Protein AF-A0A2N6P3D8-F1 (afdb_monomer)

Radius of gyration: 27.91 Å; Cα contacts (8 Å, |Δi|>4): 463; chains: 1; bounding box: 59×23×107 Å

InterPro domains:
  IPR059115 Rib domain [PF08428] (17-63)
  IPR059115 Rib domain [PF08428] (65-133)
  IPR059115 Rib domain [PF08428] (135-203)

pLDDT: mean 92.83, std 7.41, range [56.22, 98.31]

Organism: NCBI:txid1458253

Structure (mmCIF, N/CA/C/O backbone):
data_AF-A0A2N6P3D8-F1
#
_entry.id   AF-A0A2N6P3D8-F1
#
loop_
_atom_site.group_PDB
_atom_site.id
_atom_site.type_symbol
_atom_site.label_atom_id
_atom_site.label_alt_id
_atom_site.label_comp_id
_atom_site.label_asym_id
_atom_site.label_entity_id
_atom_site.label_seq_id
_atom_site.pdbx_PDB_ins_code
_atom_site.Cartn_x
_atom_site.Cartn_y
_atom_site.Cartn_z
_atom_site.occupancy
_atom_site.B_iso_or_equiv
_atom_site.auth_seq_id
_atom_site.auth_comp_id
_atom_site.auth_asym_id
_atom_site.auth_atom_id
_atom_site.pdbx_PDB_model_num
ATOM 1 N N . PRO A 1 1 ? -7.836 2.667 11.136 1.00 92.25 1 PRO A N 1
ATOM 2 C CA . PRO A 1 1 ? -7.697 2.605 9.660 1.00 92.25 1 PRO A CA 1
ATOM 3 C C . PRO A 1 1 ? -9.044 2.280 9.024 1.00 92.25 1 PRO A C 1
ATOM 5 O O . PRO A 1 1 ? -9.875 1.675 9.699 1.00 92.25 1 PRO A O 1
ATOM 8 N N . VAL A 1 2 ? -9.255 2.702 7.774 1.00 94.75 2 VAL A N 1
ATOM 9 C CA . VAL A 1 2 ? -10.420 2.282 6.986 1.00 94.75 2 VAL A CA 1
ATOM 10 C C . VAL A 1 2 ? -10.484 0.761 6.940 1.00 94.75 2 VAL A C 1
ATOM 12 O O . VAL A 1 2 ? -9.461 0.085 6.823 1.00 94.75 2 VAL A O 1
ATOM 15 N N . THR A 1 3 ? -11.684 0.222 7.096 1.00 93.81 3 THR A N 1
ATOM 16 C CA . THR A 1 3 ? -11.907 -1.220 7.106 1.00 93.81 3 THR A CA 1
ATOM 17 C C . THR A 1 3 ? -13.317 -1.537 6.638 1.00 93.81 3 THR A C 1
ATOM 19 O O . THR A 1 3 ? -14.260 -0.797 6.913 1.00 93.81 3 THR A O 1
ATOM 22 N N . SER A 1 4 ? -13.452 -2.656 5.935 1.00 90.50 4 SER A N 1
ATOM 23 C CA . SER A 1 4 ? -14.738 -3.266 5.592 1.00 90.50 4 SER A CA 1
ATOM 24 C C . SER A 1 4 ? -15.244 -4.213 6.683 1.00 90.50 4 SER A C 1
ATOM 26 O O . SER A 1 4 ? -16.363 -4.711 6.590 1.00 90.50 4 SER A O 1
ATOM 28 N N . THR A 1 5 ? -14.443 -4.472 7.722 1.00 93.75 5 THR A N 1
ATOM 29 C CA . THR A 1 5 ? -14.848 -5.315 8.848 1.00 93.75 5 THR A CA 1
ATOM 30 C C . THR A 1 5 ? -15.802 -4.533 9.753 1.00 93.75 5 THR A C 1
ATOM 32 O O . THR A 1 5 ? -15.381 -3.542 10.357 1.00 93.75 5 THR A O 1
ATOM 35 N N . PRO A 1 6 ? -17.073 -4.951 9.887 1.00 89.00 6 PRO A N 1
ATOM 36 C CA . PRO A 1 6 ? -18.016 -4.256 10.748 1.00 89.00 6 PRO A CA 1
ATOM 37 C C . PRO A 1 6 ? -17.658 -4.450 12.227 1.00 89.00 6 PRO A C 1
ATOM 39 O O . PRO A 1 6 ? -17.249 -5.536 12.655 1.00 89.00 6 PRO A O 1
ATOM 42 N N . LEU A 1 7 ? -17.859 -3.393 13.014 1.00 92.50 7 LEU A N 1
ATOM 43 C CA . LEU A 1 7 ? -17.803 -3.445 14.472 1.00 92.50 7 LEU A CA 1
ATOM 44 C C . LEU A 1 7 ? -19.211 -3.573 15.053 1.00 92.50 7 LEU A C 1
ATOM 46 O O . LEU A 1 7 ? -20.178 -3.013 14.541 1.00 92.50 7 LEU A O 1
ATOM 50 N N . THR A 1 8 ? -19.310 -4.332 16.134 1.00 92.50 8 THR A N 1
ATOM 51 C CA . THR A 1 8 ? -20.543 -4.579 16.885 1.00 92.50 8 THR A CA 1
ATOM 52 C C . THR A 1 8 ? -20.661 -3.609 18.063 1.00 92.50 8 THR A C 1
ATOM 54 O O . THR A 1 8 ? -19.642 -3.075 18.503 1.00 92.50 8 THR A O 1
ATOM 57 N N . PRO A 1 9 ? -21.866 -3.410 18.636 1.00 92.25 9 PRO A N 1
ATOM 58 C CA . PRO A 1 9 ? -22.039 -2.641 19.870 1.00 92.25 9 PRO A CA 1
ATOM 59 C C . PRO A 1 9 ? -21.038 -3.001 20.973 1.00 92.25 9 PRO A C 1
ATOM 61 O O . PRO A 1 9 ? -20.460 -2.121 21.604 1.00 92.25 9 PRO A O 1
ATOM 64 N N . GLU A 1 10 ? -20.792 -4.297 21.161 1.00 91.75 10 GLU A N 1
ATOM 65 C CA . GLU A 1 10 ? -19.910 -4.814 22.205 1.00 91.75 10 GLU A CA 1
ATOM 66 C C . GLU A 1 10 ? -18.450 -4.375 22.015 1.00 91.75 10 GLU A C 1
ATOM 68 O O . GLU A 1 10 ? -17.742 -4.100 22.987 1.00 91.75 10 GLU A O 1
ATOM 73 N N . ASP A 1 11 ? -17.998 -4.238 20.764 1.00 93.44 11 ASP A N 1
ATOM 74 C CA . ASP A 1 11 ? -16.639 -3.787 20.455 1.00 93.44 11 ASP A CA 1
ATOM 75 C C . ASP A 1 11 ? -16.368 -2.373 21.009 1.00 93.44 11 ASP A C 1
ATOM 77 O O . ASP A 1 11 ? -15.235 -2.068 21.389 1.00 93.44 11 ASP A O 1
ATOM 81 N N . TYR A 1 12 ? -17.401 -1.534 21.126 1.00 91.50 12 TYR A N 1
ATOM 82 C CA . TYR A 1 12 ? -17.306 -0.183 21.687 1.00 91.50 12 TYR A CA 1
ATOM 83 C C . TYR A 1 12 ? -17.430 -0.143 23.214 1.00 91.50 12 TYR A C 1
ATOM 85 O O . TYR A 1 12 ? -17.046 0.850 23.831 1.00 91.50 12 TYR A O 1
ATOM 93 N N . THR A 1 13 ? -17.929 -1.209 23.846 1.00 91.62 13 THR A N 1
ATOM 94 C CA . THR A 1 13 ? -18.149 -1.246 25.299 1.00 91.62 13 THR A CA 1
ATOM 95 C C . THR A 1 13 ? -17.013 -1.906 26.072 1.00 91.62 13 THR A C 1
ATOM 97 O O . THR A 1 13 ? -16.866 -1.622 27.257 1.00 91.62 13 THR A O 1
ATOM 100 N N . ARG A 1 14 ? -16.176 -2.746 25.439 1.00 87.88 14 ARG A N 1
ATOM 101 C CA . ARG A 1 14 ? -15.087 -3.480 26.131 1.00 87.88 14 ARG A CA 1
ATOM 102 C C . ARG A 1 14 ? -14.069 -2.589 26.849 1.00 87.88 14 ARG A C 1
ATOM 104 O O . ARG A 1 14 ? -13.473 -3.025 27.825 1.00 87.88 14 ARG A O 1
ATOM 111 N N . GLY A 1 15 ? -13.868 -1.358 26.383 1.00 80.0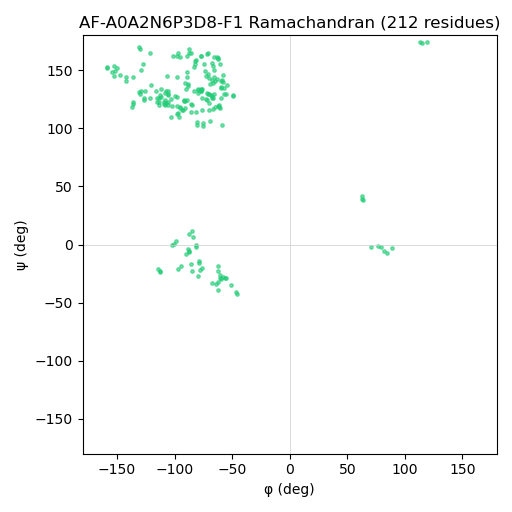0 15 GLY A N 1
ATOM 112 C CA . GLY A 1 15 ? -12.966 -0.389 27.018 1.00 80.00 15 GLY A CA 1
ATOM 113 C C . GLY A 1 15 ? -13.616 0.469 28.110 1.00 80.00 15 GLY A C 1
ATOM 114 O O . GLY A 1 15 ? -12.933 1.281 28.732 1.00 80.00 15 GLY A O 1
ATOM 115 N N . ILE A 1 16 ? -14.925 0.335 28.340 1.00 87.69 16 ILE A N 1
ATOM 116 C CA . ILE A 1 16 ? -15.668 1.185 29.272 1.00 87.69 16 ILE A CA 1
ATOM 117 C C . ILE A 1 16 ? -15.685 0.529 30.652 1.00 87.69 16 ILE A C 1
ATOM 119 O O . ILE A 1 16 ? -16.179 -0.584 30.826 1.00 87.69 16 ILE A O 1
ATOM 123 N N . LYS A 1 17 ? -15.201 1.248 31.670 1.00 88.31 17 LYS A N 1
ATOM 124 C CA . LYS A 1 17 ? -15.328 0.817 33.066 1.00 88.31 17 LYS A CA 1
ATOM 125 C C . LYS A 1 17 ? -16.765 1.035 33.546 1.00 88.31 17 LYS A C 1
ATOM 127 O O . LYS A 1 17 ? -17.168 2.162 33.825 1.00 88.31 17 LYS A O 1
ATOM 132 N N . ILE A 1 18 ? -17.527 -0.050 33.642 1.00 88.81 18 ILE A N 1
ATOM 133 C CA . ILE A 1 18 ? -18.914 -0.025 34.116 1.00 88.81 18 ILE A CA 1
ATOM 134 C C . ILE A 1 18 ? -18.923 0.040 35.659 1.00 88.81 18 ILE A C 1
ATOM 136 O O . ILE A 1 18 ? -18.224 -0.751 36.295 1.00 88.81 18 ILE A O 1
ATOM 140 N N . PRO A 1 19 ? -19.678 0.968 36.283 1.00 87.31 19 PRO A N 1
ATOM 141 C CA . PRO A 1 19 ? -19.844 1.015 37.737 1.00 87.31 19 PRO A CA 1
ATOM 142 C C . PRO A 1 19 ? -20.474 -0.266 38.299 1.00 87.31 19 PRO A C 1
ATOM 144 O O . PRO A 1 19 ? -21.218 -0.955 37.603 1.00 87.31 19 PRO A O 1
ATOM 147 N N . GLU A 1 20 ? -20.216 -0.563 39.573 1.00 88.12 20 GLU A N 1
ATOM 148 C CA . GLU A 1 20 ? -20.710 -1.779 40.229 1.00 88.12 20 GLU A CA 1
ATOM 149 C C . GLU A 1 20 ? -22.241 -1.918 40.128 1.00 88.12 20 GLU A C 1
ATOM 151 O O . GLU A 1 20 ? -22.993 -0.977 40.387 1.00 88.12 20 GLU A O 1
ATOM 156 N N . GLY A 1 21 ? -22.701 -3.095 39.689 1.00 84.00 21 GLY A N 1
ATOM 157 C CA . GLY A 1 21 ? -24.118 -3.392 39.444 1.00 84.00 21 GLY A CA 1
ATOM 158 C C . GLY A 1 21 ? -24.740 -2.688 38.226 1.00 84.00 21 GLY A C 1
ATOM 159 O O . GLY A 1 21 ? -25.914 -2.916 37.926 1.00 84.00 21 GLY A O 1
ATOM 160 N N . GLY A 1 22 ? -23.988 -1.844 37.516 1.00 91.25 22 GLY A N 1
ATOM 161 C CA . GLY A 1 22 ? -24.414 -1.215 36.270 1.00 91.25 22 GLY A CA 1
ATOM 162 C C . GLY A 1 22 ? -24.410 -2.185 35.088 1.00 91.25 22 GLY A C 1
ATOM 163 O O . GLY A 1 22 ? -23.673 -3.170 35.066 1.00 91.25 22 GLY A O 1
ATOM 164 N N . LYS A 1 23 ? -25.230 -1.895 34.076 1.00 92.94 23 LYS A N 1
ATOM 165 C CA . LYS A 1 23 ? -25.316 -2.679 32.833 1.00 92.94 23 LYS A CA 1
ATOM 166 C C . LYS A 1 23 ? -25.517 -1.778 31.623 1.00 92.94 23 LYS A C 1
ATOM 168 O O . LYS A 1 23 ? -26.259 -0.799 31.704 1.00 92.94 23 LYS A O 1
ATOM 173 N N . VAL A 1 24 ? -24.863 -2.111 30.509 1.00 94.00 24 VAL A N 1
ATOM 174 C CA . VAL A 1 24 ? -25.106 -1.441 29.224 1.00 94.00 24 VAL A CA 1
ATOM 175 C C . VAL A 1 24 ? -26.516 -1.790 28.767 1.00 94.00 24 VAL A C 1
ATOM 177 O O . VAL A 1 24 ? -26.875 -2.965 28.709 1.00 94.00 24 VAL A O 1
ATOM 180 N N . THR A 1 25 ? -27.317 -0.775 28.471 1.00 94.31 25 THR A N 1
ATOM 181 C CA . THR A 1 25 ? -28.708 -0.940 28.033 1.00 94.31 25 THR A CA 1
ATOM 182 C C . THR A 1 25 ? -28.935 -0.484 26.603 1.00 94.31 25 THR A C 1
ATOM 184 O O . THR A 1 25 ? -29.888 -0.945 25.982 1.00 94.31 25 THR A O 1
ATOM 187 N N . ASN A 1 26 ? -28.067 0.374 26.063 1.00 94.69 26 ASN A N 1
ATOM 188 C CA . ASN A 1 26 ? -28.181 0.851 24.691 1.00 94.69 26 ASN A CA 1
ATOM 189 C C . ASN A 1 26 ? -26.820 1.276 24.121 1.00 94.69 26 ASN A C 1
ATOM 191 O O . ASN A 1 26 ? -25.966 1.779 24.856 1.00 94.69 26 ASN A O 1
ATOM 195 N N . VAL A 1 27 ? -26.642 1.098 22.812 1.00 95.94 27 VAL A N 1
ATOM 196 C CA . VAL A 1 27 ? -25.484 1.582 22.051 1.00 95.94 27 VAL A CA 1
ATOM 197 C C . VAL A 1 27 ? -25.987 2.164 20.736 1.00 95.94 27 VAL A C 1
ATOM 199 O O . VAL A 1 27 ? -26.562 1.452 19.915 1.00 95.94 27 VAL A O 1
ATOM 202 N N . GLU A 1 28 ? -25.751 3.453 20.529 1.00 95.69 28 GLU A N 1
ATOM 203 C CA . GLU A 1 28 ? -26.235 4.206 19.373 1.00 95.69 28 GLU A CA 1
ATOM 204 C C . GLU A 1 28 ? -25.081 4.826 18.580 1.00 95.69 28 GLU A C 1
ATOM 206 O O . GLU A 1 28 ? -23.962 4.967 19.077 1.00 95.69 28 GLU A O 1
ATOM 211 N N . ASN A 1 29 ? -25.379 5.268 17.355 1.00 94.00 29 ASN A N 1
ATOM 212 C CA . ASN A 1 29 ? -24.442 5.945 16.450 1.00 94.00 29 ASN A CA 1
ATOM 213 C C . ASN A 1 29 ? -23.244 5.090 16.016 1.00 94.00 29 ASN A C 1
ATOM 215 O O . ASN A 1 29 ? -22.135 5.605 15.900 1.00 94.00 29 ASN A O 1
ATOM 219 N N . ILE A 1 30 ? -23.456 3.797 15.749 1.00 93.25 30 ILE A N 1
ATOM 220 C CA . ILE A 1 30 ? -22.410 2.934 15.182 1.00 93.25 30 ILE A CA 1
ATOM 221 C C . ILE A 1 30 ? -21.989 3.500 13.814 1.00 93.25 30 ILE A C 1
ATOM 223 O O . ILE A 1 30 ? -22.827 3.587 12.912 1.00 93.25 30 ILE A O 1
ATOM 227 N N . PRO A 1 31 ? -20.725 3.920 13.644 1.00 93.38 31 PRO A N 1
ATOM 228 C CA . PRO A 1 31 ? -20.294 4.603 12.437 1.00 93.38 31 PRO A CA 1
ATOM 229 C C . PRO A 1 31 ? -19.948 3.626 11.310 1.00 93.38 31 PRO A C 1
ATOM 231 O O . PRO A 1 31 ? -19.466 2.521 11.545 1.00 93.38 31 PRO A O 1
ATOM 234 N N . ASP A 1 32 ? -20.088 4.091 10.069 1.00 93.50 32 ASP A N 1
ATOM 235 C CA . ASP A 1 32 ? -19.436 3.467 8.917 1.00 93.50 32 ASP A CA 1
ATOM 236 C C . ASP A 1 32 ? -17.912 3.663 9.002 1.00 93.50 32 ASP A C 1
ATOM 238 O O . ASP A 1 32 ? -17.431 4.790 9.163 1.00 93.50 32 ASP A O 1
ATOM 242 N N . LEU A 1 33 ? -17.156 2.572 8.875 1.00 94.62 33 LEU A N 1
ATOM 243 C CA . LEU A 1 33 ? -15.691 2.548 8.957 1.00 94.62 33 LEU A CA 1
ATOM 244 C C . LEU A 1 33 ? -15.001 2.447 7.590 1.00 94.62 33 LEU A C 1
ATOM 246 O O . LEU A 1 33 ? -13.769 2.440 7.525 1.00 94.62 33 LEU A O 1
ATOM 250 N N . THR A 1 34 ? -15.769 2.391 6.501 1.00 93.88 34 THR A N 1
ATOM 251 C CA . THR A 1 34 ? -15.229 2.320 5.135 1.00 93.88 34 THR A CA 1
ATOM 252 C C . THR A 1 34 ? -14.738 3.678 4.640 1.00 93.88 34 THR A C 1
ATOM 254 O O . THR A 1 34 ? -13.865 3.756 3.778 1.00 93.88 34 THR A O 1
ATOM 257 N N . THR A 1 35 ? -15.242 4.759 5.234 1.00 93.56 35 THR A N 1
ATOM 258 C CA . THR A 1 35 ? -14.879 6.135 4.897 1.00 93.56 35 THR A CA 1
ATOM 259 C C . THR A 1 35 ? -14.003 6.767 5.988 1.00 93.56 35 THR A C 1
ATOM 261 O O . THR A 1 35 ? -14.346 6.679 7.172 1.00 93.56 35 THR A O 1
ATOM 264 N N . PRO A 1 36 ? -12.873 7.412 5.636 1.00 95.25 36 PRO A N 1
ATOM 265 C CA . PRO A 1 36 ? -11.992 8.046 6.612 1.00 95.25 36 PRO A CA 1
ATOM 266 C C . PRO A 1 36 ? -12.605 9.321 7.209 1.00 95.25 36 PRO A C 1
ATOM 268 O O . PRO A 1 36 ? -13.537 9.903 6.657 1.00 95.25 36 PRO A O 1
ATOM 271 N N . GLY A 1 37 ? -12.042 9.770 8.330 1.00 94.25 37 GLY A N 1
ATOM 272 C CA . GLY A 1 37 ? -12.414 10.998 9.026 1.00 94.25 37 GLY A CA 1
ATOM 273 C C . GLY A 1 37 ? -12.913 10.770 10.451 1.00 94.25 37 GLY A C 1
ATOM 274 O O . GLY A 1 37 ? -13.085 9.638 10.917 1.00 94.25 37 GLY A O 1
ATOM 275 N N . GLN A 1 38 ? -13.151 11.885 11.138 1.00 95.38 38 GLN A N 1
ATOM 276 C CA . GLN A 1 38 ? -13.776 11.892 12.453 1.00 95.38 38 GLN A CA 1
ATOM 277 C C . GLN A 1 38 ? -15.250 11.506 12.317 1.00 95.38 38 GLN A C 1
ATOM 279 O O . GLN A 1 38 ? -15.974 12.057 11.487 1.00 95.38 38 GLN A O 1
ATOM 284 N N . LYS A 1 39 ? -15.688 10.543 13.124 1.00 94.69 39 LYS A N 1
ATOM 285 C CA . LYS A 1 39 ? -17.069 10.062 13.135 1.00 94.69 39 LYS A CA 1
ATOM 286 C C . LYS A 1 39 ? -17.823 10.655 14.315 1.00 94.69 39 LYS A C 1
ATOM 288 O O . LYS A 1 39 ? -17.220 11.104 15.293 1.00 94.69 39 LYS A O 1
ATOM 293 N N . ASN A 1 40 ? -19.150 10.606 14.232 1.00 94.88 40 ASN A N 1
ATOM 294 C CA . ASN A 1 40 ? -19.985 10.858 15.398 1.00 94.88 40 ASN A CA 1
ATOM 295 C C . ASN A 1 40 ? -19.600 9.862 16.505 1.00 94.88 40 ASN A C 1
ATOM 297 O O . ASN A 1 40 ? -19.427 8.677 16.203 1.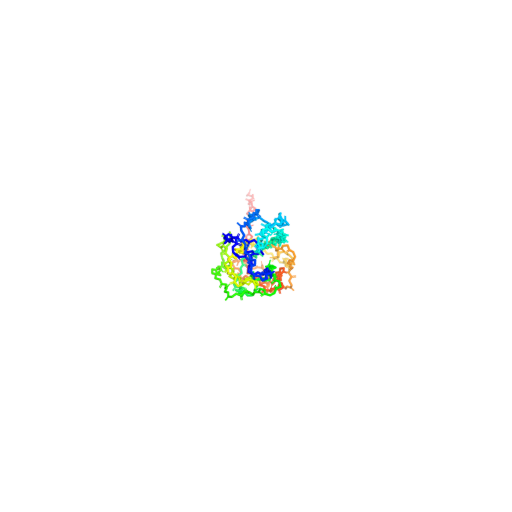00 94.88 40 ASN A O 1
ATOM 301 N N . PRO A 1 41 ? -19.439 10.318 17.758 1.00 95.62 41 PRO A N 1
ATOM 302 C CA . PRO A 1 41 ? -19.142 9.422 18.861 1.00 95.62 41 PRO A CA 1
ATOM 303 C C . PRO A 1 41 ? -20.225 8.355 19.014 1.00 95.62 41 PRO A C 1
ATOM 305 O O . PRO A 1 41 ? -21.421 8.651 18.916 1.00 95.62 41 PRO A O 1
ATOM 308 N N . VAL A 1 42 ? -19.799 7.126 19.297 1.00 96.38 42 VAL A N 1
ATOM 309 C CA . VAL A 1 42 ? -20.717 6.050 19.674 1.00 96.38 42 VAL A CA 1
ATOM 310 C C . VAL A 1 42 ? -21.226 6.353 21.074 1.00 96.38 42 VAL A C 1
ATOM 312 O O . VAL A 1 42 ? -20.430 6.540 21.995 1.00 96.38 42 VAL A O 1
ATOM 315 N N . LYS A 1 43 ? -22.547 6.421 21.239 1.00 96.19 43 LYS A N 1
ATOM 316 C CA . LYS A 1 43 ? -23.170 6.725 22.530 1.00 96.19 43 LYS A CA 1
ATOM 317 C C . LYS A 1 43 ? -23.529 5.433 23.231 1.00 96.19 43 LYS A C 1
ATOM 319 O O . LYS A 1 43 ? -24.345 4.668 22.725 1.00 96.19 43 LYS A O 1
ATOM 324 N N . VAL A 1 44 ? -22.945 5.202 24.398 1.00 96.50 44 VAL A N 1
ATOM 325 C CA . VAL A 1 44 ? -23.215 4.024 25.225 1.00 96.50 44 VAL A CA 1
ATOM 326 C C . VAL A 1 44 ? -23.999 4.451 26.455 1.00 96.50 44 VAL A C 1
ATOM 328 O O . VAL A 1 44 ? -23.521 5.258 27.250 1.00 96.50 44 VAL A O 1
ATOM 331 N N . THR A 1 45 ? -25.193 3.895 26.641 1.00 95.69 45 THR A N 1
ATOM 332 C CA . THR A 1 45 ? -26.007 4.120 27.839 1.00 95.69 45 THR A CA 1
ATOM 333 C C . THR A 1 45 ? -25.818 2.978 28.827 1.00 95.69 45 THR A C 1
ATOM 335 O O . THR A 1 45 ? -26.002 1.806 28.496 1.00 95.69 45 THR A O 1
ATOM 338 N N . VAL A 1 46 ? -25.478 3.329 30.064 1.00 95.06 46 VAL A N 1
ATOM 339 C CA . VAL A 1 46 ? -25.354 2.415 31.199 1.00 95.06 46 VAL A CA 1
ATOM 340 C C . VAL A 1 46 ? -26.444 2.740 32.211 1.00 95.06 46 VAL A C 1
ATOM 342 O O . VAL A 1 46 ? -26.548 3.878 32.667 1.00 95.06 46 VAL A O 1
ATOM 345 N N . THR A 1 47 ? -27.233 1.744 32.602 1.00 95.31 47 THR A N 1
ATOM 346 C CA . THR A 1 47 ? -28.239 1.869 33.664 1.00 95.31 47 THR A CA 1
ATOM 347 C C . THR A 1 47 ? -27.692 1.285 34.962 1.00 95.31 47 THR A C 1
ATOM 349 O O . THR A 1 47 ? -27.224 0.145 34.989 1.00 95.31 47 THR A O 1
ATOM 352 N N . LEU A 1 48 ? -27.751 2.069 36.036 1.00 93.94 48 LEU A N 1
ATOM 353 C CA . LEU A 1 48 ? -27.341 1.678 37.383 1.00 93.94 48 LEU A CA 1
ATOM 354 C C . LEU A 1 48 ? -28.476 0.973 38.138 1.00 93.94 48 LEU A C 1
ATOM 356 O O . LEU A 1 48 ? -29.650 1.080 37.781 1.00 93.94 48 LEU A O 1
ATOM 360 N N . THR A 1 49 ? -28.133 0.305 39.238 1.00 91.25 49 THR A N 1
ATOM 361 C CA . THR A 1 49 ? -29.090 -0.405 40.108 1.00 91.25 49 THR A CA 1
ATOM 362 C C . THR A 1 49 ? -30.152 0.503 40.730 1.00 91.25 49 THR A C 1
ATOM 364 O O . THR A 1 49 ? -31.256 0.048 41.003 1.00 91.25 49 THR A O 1
ATOM 367 N N . ASN A 1 50 ? -29.858 1.794 40.906 1.00 91.69 50 ASN A N 1
ATOM 368 C CA . ASN A 1 50 ? -30.804 2.799 41.400 1.00 91.69 50 ASN A CA 1
ATOM 369 C C . ASN A 1 50 ? -31.716 3.394 40.304 1.00 91.69 50 ASN A C 1
ATOM 371 O O . ASN A 1 50 ? -32.428 4.361 40.566 1.00 91.69 50 ASN A O 1
ATOM 375 N N . GLY A 1 51 ? -31.666 2.870 39.074 1.00 89.44 51 GLY A N 1
ATOM 376 C CA . GLY A 1 51 ? -32.462 3.341 37.937 1.00 89.44 51 GLY A CA 1
ATOM 377 C C . GLY A 1 51 ? -31.897 4.565 37.208 1.00 89.44 51 GLY A C 1
ATOM 378 O O . GLY A 1 51 ? -32.421 4.932 36.158 1.00 89.44 51 GLY A O 1
ATOM 379 N N . LYS A 1 52 ? -30.815 5.188 37.700 1.00 93.19 52 LYS A N 1
ATOM 380 C CA . LYS A 1 52 ? -30.151 6.305 37.009 1.00 93.19 52 LYS A CA 1
ATOM 381 C C . LYS A 1 52 ? -29.378 5.806 35.786 1.00 93.19 52 LYS A C 1
ATOM 383 O O . LYS A 1 52 ? -28.767 4.739 35.821 1.00 93.19 52 LYS A O 1
ATOM 388 N N . THR A 1 53 ? -29.350 6.608 34.725 1.00 94.25 53 THR A N 1
ATOM 389 C CA . THR A 1 53 ? -28.576 6.334 33.508 1.00 94.25 53 THR A CA 1
ATOM 390 C C . THR A 1 53 ? -27.349 7.236 33.394 1.00 94.25 53 THR A C 1
ATOM 392 O O . THR A 1 53 ? -27.379 8.405 33.782 1.00 94.25 53 THR A O 1
ATOM 395 N N . ILE A 1 54 ? -26.271 6.690 32.838 1.00 93.25 54 ILE A N 1
ATOM 396 C CA . ILE A 1 54 ? -25.048 7.399 32.453 1.00 93.25 54 ILE A CA 1
ATOM 397 C C . ILE A 1 54 ? -24.860 7.195 30.953 1.00 93.25 54 ILE A C 1
ATOM 399 O O . ILE A 1 54 ? -25.021 6.078 30.467 1.00 93.25 54 ILE A O 1
ATOM 403 N N . THR A 1 55 ? -24.494 8.255 30.237 1.00 93.56 55 THR A N 1
ATOM 404 C CA . THR A 1 55 ? -24.107 8.167 28.826 1.00 93.56 55 THR A CA 1
ATOM 405 C C . THR A 1 55 ? -22.608 8.386 28.705 1.00 93.56 55 THR A C 1
ATOM 407 O O . THR A 1 55 ? -22.072 9.337 29.272 1.00 93.56 55 THR A O 1
ATOM 410 N N . VAL A 1 56 ? -21.943 7.490 27.984 1.00 94.75 56 VAL A N 1
ATOM 411 C CA . VAL A 1 56 ? -20.518 7.559 27.665 1.00 94.75 56 VAL A CA 1
ATOM 412 C C . VAL A 1 56 ? -20.383 7.726 26.158 1.00 94.75 56 VAL A C 1
ATOM 414 O O . VAL A 1 56 ? -20.860 6.884 25.398 1.00 94.75 56 VAL A O 1
ATOM 417 N N . ASP A 1 57 ? -19.717 8.797 25.741 1.00 94.69 57 ASP A N 1
ATOM 418 C CA . ASP A 1 57 ? -19.423 9.059 24.336 1.00 94.69 57 ASP A CA 1
ATOM 419 C C . ASP A 1 57 ? -18.046 8.479 23.996 1.00 94.69 57 ASP A C 1
ATOM 421 O O . ASP A 1 57 ? -17.023 8.908 24.534 1.00 94.69 57 ASP A O 1
ATOM 425 N N . VAL A 1 58 ? -18.014 7.493 23.100 1.00 93.00 58 VAL A N 1
ATOM 426 C CA . VAL A 1 58 ? -16.783 6.856 22.623 1.00 93.00 58 VAL A CA 1
ATOM 427 C C . VAL A 1 58 ? -16.371 7.512 21.303 1.00 93.00 58 VAL A C 1
ATOM 429 O O . VAL A 1 58 ? -17.054 7.327 20.290 1.00 93.00 58 VAL A O 1
ATOM 432 N N . PRO A 1 59 ? -15.274 8.291 21.271 1.00 92.50 59 PRO A N 1
ATOM 433 C CA . PRO A 1 59 ? -14.824 8.931 20.045 1.00 92.50 59 PRO A CA 1
ATOM 434 C C . PRO A 1 59 ? -14.295 7.891 19.055 1.00 92.50 59 PRO A C 1
ATOM 436 O O . PRO A 1 59 ? -13.546 6.985 19.420 1.00 92.50 59 PRO A O 1
ATOM 439 N N . VAL A 1 60 ? -14.643 8.052 17.777 1.00 92.81 60 VAL A N 1
ATOM 440 C CA . VAL A 1 60 ? -14.163 7.187 16.695 1.00 92.81 60 VAL A CA 1
ATOM 441 C C . VAL A 1 60 ? -13.540 8.045 15.600 1.00 92.81 60 VAL A C 1
ATOM 443 O O . VAL A 1 60 ? -14.163 8.968 15.076 1.00 92.81 60 VAL A O 1
ATOM 446 N N . ASN A 1 61 ? -12.299 7.726 15.241 1.00 93.81 61 ASN A N 1
ATOM 447 C CA . ASN A 1 61 ? -11.587 8.358 14.138 1.00 93.81 61 ASN A CA 1
ATOM 448 C C . ASN A 1 61 ? -11.063 7.289 13.179 1.00 93.81 61 ASN A C 1
ATOM 450 O O . ASN A 1 61 ? -10.323 6.389 13.584 1.00 93.81 61 ASN A O 1
ATOM 454 N N . VAL A 1 62 ? -11.427 7.402 11.905 1.00 94.94 62 VAL A N 1
ATOM 455 C CA . VAL A 1 62 ? -11.029 6.452 10.866 1.00 94.94 62 VAL A CA 1
ATOM 456 C C . VAL A 1 62 ? -9.906 7.062 10.040 1.00 94.94 62 VAL A C 1
ATOM 458 O O . VAL A 1 62 ? -10.057 8.111 9.423 1.00 94.94 62 VAL A O 1
ATOM 461 N N . THR A 1 63 ? -8.751 6.407 10.027 1.00 95.50 63 THR A N 1
ATOM 462 C CA . THR A 1 63 ? -7.575 6.872 9.285 1.00 95.50 63 THR A CA 1
ATOM 463 C C . THR A 1 63 ? -7.595 6.347 7.848 1.00 95.50 63 THR A C 1
ATOM 465 O O . THR A 1 63 ? -7.898 5.167 7.657 1.00 95.50 63 THR A O 1
ATOM 468 N N . PRO A 1 64 ? -7.281 7.175 6.835 1.00 94.81 64 PRO A N 1
ATOM 469 C CA . PRO A 1 64 ? -7.172 6.702 5.460 1.00 94.81 64 PRO A CA 1
ATOM 470 C C . PRO A 1 64 ? -5.999 5.728 5.311 1.00 94.81 64 PRO A C 1
ATOM 472 O O . PRO A 1 64 ? -5.087 5.698 6.140 1.00 94.81 64 PRO A O 1
ATOM 475 N N . VAL A 1 65 ? -6.027 4.955 4.230 1.00 93.69 65 VAL A N 1
ATOM 476 C CA . VAL A 1 65 ? -4.920 4.101 3.791 1.00 93.69 65 VAL A CA 1
ATOM 477 C C . VAL A 1 65 ? -4.400 4.676 2.486 1.00 93.69 65 VAL A C 1
ATOM 479 O O . VAL A 1 65 ? -5.183 4.958 1.579 1.00 93.69 65 VAL A O 1
ATOM 482 N N . LYS A 1 66 ? -3.087 4.897 2.410 1.00 90.62 66 LYS A N 1
ATOM 483 C CA . LYS A 1 66 ? -2.453 5.415 1.197 1.00 90.62 66 LYS A CA 1
ATOM 484 C C . LYS A 1 66 ? -2.266 4.275 0.193 1.00 90.62 66 LYS A C 1
ATOM 486 O O . LYS A 1 66 ? -1.793 3.205 0.563 1.00 90.62 66 LYS A O 1
ATOM 491 N N . GLU A 1 67 ? -2.630 4.521 -1.062 1.00 93.38 67 GLU A N 1
ATOM 492 C CA . GLU A 1 67 ? -2.318 3.621 -2.175 1.00 93.38 67 GLU A CA 1
ATOM 493 C C . GLU A 1 67 ? -0.801 3.518 -2.374 1.00 93.38 67 GLU A C 1
ATOM 495 O O . GLU A 1 67 ? -0.068 4.503 -2.230 1.00 93.38 67 GLU A O 1
ATOM 500 N N . ILE A 1 68 ? -0.337 2.320 -2.719 1.00 95.50 68 ILE A N 1
ATOM 501 C CA . ILE A 1 68 ? 1.046 2.079 -3.120 1.00 95.50 68 ILE A CA 1
ATOM 502 C C . ILE A 1 68 ? 1.110 2.084 -4.641 1.00 95.50 68 ILE A C 1
ATOM 504 O O . ILE A 1 68 ? 0.586 1.192 -5.305 1.00 95.50 68 ILE A O 1
ATOM 508 N N . GLU A 1 69 ? 1.793 3.084 -5.184 1.00 96.50 69 GLU A N 1
ATOM 509 C CA . GLU A 1 69 ? 2.129 3.157 -6.600 1.00 96.50 69 GLU A CA 1
ATOM 510 C C . GLU A 1 69 ? 3.619 2.849 -6.789 1.00 96.50 69 GLU A C 1
ATOM 512 O O . GLU A 1 69 ? 4.472 3.389 -6.081 1.00 96.50 69 GLU A O 1
ATOM 517 N N . THR A 1 70 ? 3.935 1.975 -7.741 1.00 97.56 70 THR A N 1
ATOM 518 C CA . THR A 1 70 ? 5.312 1.620 -8.113 1.00 97.56 70 THR A CA 1
ATOM 519 C C . THR A 1 70 ? 5.408 1.438 -9.625 1.00 97.56 70 THR A C 1
ATOM 521 O O . THR A 1 70 ? 4.467 0.920 -10.222 1.00 97.56 70 THR A O 1
ATOM 524 N N . PRO A 1 71 ? 6.515 1.809 -10.282 1.00 97.56 71 PRO A N 1
ATOM 525 C CA . PRO A 1 71 ? 6.797 1.311 -11.624 1.00 97.56 71 PRO A CA 1
ATOM 526 C C . PRO A 1 71 ? 6.960 -0.210 -11.633 1.00 97.56 71 PRO A C 1
ATOM 528 O O . PRO A 1 71 ? 7.232 -0.819 -10.592 1.00 97.56 71 PRO A O 1
ATOM 531 N N . VAL A 1 72 ? 6.795 -0.811 -12.816 1.00 97.88 72 VAL A N 1
ATOM 532 C CA . VAL A 1 72 ? 7.147 -2.217 -13.055 1.00 97.88 72 VAL A CA 1
ATOM 533 C C . VAL A 1 72 ? 8.558 -2.471 -12.534 1.00 97.88 72 VAL A C 1
ATOM 535 O O . VAL A 1 72 ? 9.502 -1.752 -12.864 1.00 97.88 72 VAL A O 1
ATOM 538 N N . THR A 1 73 ? 8.693 -3.494 -11.699 1.00 96.94 73 THR A N 1
ATOM 539 C CA . THR A 1 73 ? 9.959 -3.833 -11.058 1.00 96.94 73 THR A CA 1
ATOM 540 C C . THR A 1 73 ? 10.028 -5.322 -10.751 1.00 96.94 73 THR A C 1
ATOM 542 O O . THR A 1 73 ? 9.019 -5.965 -10.465 1.00 96.94 73 THR A O 1
ATOM 545 N N . ASN A 1 74 ? 11.248 -5.857 -10.780 1.00 94.19 74 ASN A N 1
ATOM 546 C CA . ASN A 1 74 ? 11.568 -7.200 -10.300 1.00 94.19 74 ASN A CA 1
ATOM 547 C C . ASN A 1 74 ? 11.903 -7.219 -8.799 1.00 94.19 74 ASN A C 1
ATOM 549 O O . ASN A 1 74 ? 12.136 -8.283 -8.230 1.00 94.19 74 ASN A O 1
ATOM 553 N N . THR A 1 75 ? 11.972 -6.055 -8.145 1.00 96.12 75 THR A N 1
ATOM 554 C CA . THR A 1 75 ? 12.250 -5.957 -6.712 1.00 96.12 75 THR A CA 1
ATOM 555 C C . THR A 1 75 ? 10.966 -6.211 -5.914 1.00 96.12 75 THR A C 1
ATOM 557 O O . THR A 1 75 ? 10.049 -5.391 -5.976 1.00 96.12 75 THR A O 1
ATOM 560 N N . PRO A 1 76 ? 10.873 -7.302 -5.132 1.00 93.19 76 PRO A N 1
ATOM 561 C CA . PRO A 1 76 ? 9.698 -7.552 -4.309 1.00 93.19 76 PRO A CA 1
ATOM 562 C C . PRO A 1 76 ? 9.632 -6.577 -3.125 1.00 93.19 76 PRO A C 1
ATOM 564 O O . PRO A 1 76 ? 10.655 -6.192 -2.544 1.00 93.19 76 PRO A O 1
ATOM 567 N N . LEU A 1 77 ? 8.409 -6.223 -2.733 1.00 95.50 77 LEU A N 1
ATOM 568 C CA . LEU A 1 77 ? 8.128 -5.514 -1.485 1.00 95.50 77 LEU A CA 1
ATOM 569 C C . LEU A 1 77 ? 7.893 -6.519 -0.354 1.00 95.50 77 LEU A C 1
ATOM 571 O O . LEU A 1 77 ? 7.384 -7.619 -0.580 1.00 95.50 77 LEU A O 1
ATOM 575 N N . THR A 1 78 ? 8.262 -6.149 0.871 1.00 95.19 78 THR A N 1
ATOM 576 C CA . THR A 1 78 ? 8.024 -6.991 2.053 1.00 95.19 78 THR A CA 1
ATOM 577 C C . THR A 1 78 ? 6.659 -6.680 2.675 1.00 95.19 78 THR A C 1
ATOM 579 O O . THR A 1 78 ? 6.114 -5.602 2.439 1.00 95.19 78 THR A O 1
ATOM 582 N N . PRO A 1 79 ? 6.102 -7.566 3.526 1.00 95.62 79 PRO A N 1
ATOM 583 C CA . PRO A 1 79 ? 4.900 -7.266 4.307 1.00 95.62 79 PRO A CA 1
ATOM 584 C C . PRO A 1 79 ? 4.932 -5.901 5.009 1.00 95.62 79 PRO A C 1
ATOM 586 O O . PRO A 1 79 ? 3.946 -5.168 5.004 1.00 95.62 79 PRO A O 1
ATOM 589 N N . GLU A 1 80 ? 6.083 -5.535 5.571 1.00 94.81 80 GLU A N 1
ATOM 590 C CA . GLU A 1 80 ? 6.271 -4.277 6.289 1.00 94.81 80 GLU A CA 1
ATOM 591 C C . GLU A 1 80 ? 6.069 -3.057 5.379 1.00 94.81 80 GLU A C 1
ATOM 593 O O . GLU A 1 80 ? 5.413 -2.091 5.780 1.00 94.81 80 GLU A O 1
ATOM 598 N N . ASP A 1 81 ? 6.543 -3.125 4.131 1.00 95.69 81 ASP A N 1
ATOM 599 C CA . ASP A 1 81 ? 6.417 -2.044 3.150 1.00 95.69 81 ASP A CA 1
ATOM 600 C C . ASP A 1 81 ? 4.949 -1.686 2.855 1.00 95.69 81 ASP A C 1
ATOM 602 O O . ASP A 1 81 ? 4.654 -0.516 2.593 1.00 95.69 81 ASP A O 1
ATOM 606 N N . TYR A 1 82 ? 4.033 -2.656 2.970 1.00 95.44 82 TYR A N 1
ATOM 607 C CA . TYR A 1 82 ? 2.585 -2.458 2.821 1.00 95.44 82 TYR A CA 1
ATOM 608 C C . TYR A 1 82 ? 1.920 -1.874 4.073 1.00 95.44 82 TYR A C 1
ATOM 610 O O . TYR A 1 82 ? 0.909 -1.178 3.979 1.00 95.44 82 TYR A O 1
ATOM 618 N N . THR A 1 83 ? 2.488 -2.116 5.254 1.00 95.12 83 THR A N 1
ATOM 619 C CA . THR A 1 83 ? 1.926 -1.638 6.528 1.00 95.12 83 THR A CA 1
ATOM 620 C C . THR A 1 83 ? 2.332 -0.211 6.885 1.00 95.12 83 THR A C 1
ATOM 622 O O . THR A 1 83 ? 1.597 0.457 7.609 1.00 95.12 83 THR A O 1
ATOM 625 N N . LYS A 1 84 ? 3.446 0.302 6.339 1.00 92.81 84 LYS A N 1
ATOM 626 C CA . LYS A 1 84 ? 3.938 1.673 6.596 1.00 92.81 84 LYS A CA 1
ATOM 627 C C . LYS A 1 84 ? 2.909 2.764 6.274 1.00 92.81 84 LYS A C 1
ATOM 629 O O . LYS A 1 84 ? 2.918 3.823 6.894 1.00 92.81 84 LYS A O 1
ATOM 634 N N . GLY A 1 85 ? 2.015 2.511 5.317 1.00 88.44 85 GLY A N 1
ATOM 635 C CA . GLY A 1 85 ? 0.929 3.421 4.940 1.00 88.44 85 GLY A CA 1
ATOM 636 C C . GLY A 1 85 ? -0.308 3.361 5.845 1.00 88.44 85 GLY A C 1
ATOM 637 O O . GLY A 1 85 ? -1.271 4.088 5.599 1.00 88.44 85 GLY A O 1
ATOM 638 N N . ILE A 1 86 ? -0.315 2.501 6.868 1.00 94.19 86 ILE A N 1
ATOM 639 C CA . ILE A 1 86 ? -1.463 2.258 7.744 1.00 94.19 86 ILE A CA 1
ATOM 640 C C . ILE A 1 86 ? -1.193 2.862 9.119 1.00 94.19 86 ILE A C 1
ATOM 642 O O . ILE A 1 86 ? -0.293 2.446 9.845 1.00 94.19 86 ILE A O 1
ATOM 646 N N . LYS A 1 87 ? -2.045 3.801 9.541 1.00 94.38 87 LYS A N 1
ATOM 647 C CA . LYS A 1 87 ? -2.028 4.294 10.923 1.00 94.38 87 LYS A CA 1
ATOM 648 C C . LYS A 1 87 ? -2.770 3.326 11.844 1.00 94.38 87 LYS A C 1
ATOM 650 O O . LYS A 1 87 ? -4.006 3.310 11.861 1.00 94.38 87 LYS A O 1
ATOM 655 N N . ILE A 1 88 ? -2.003 2.545 12.601 1.00 93.25 88 ILE A N 1
ATOM 656 C CA . ILE A 1 88 ? -2.493 1.631 13.638 1.00 93.25 88 ILE A CA 1
ATOM 657 C C . ILE A 1 88 ? -2.806 2.443 14.909 1.00 93.25 88 ILE A C 1
ATOM 659 O O . ILE A 1 88 ? -2.008 3.305 15.284 1.00 93.25 88 ILE A O 1
ATOM 663 N N . PRO A 1 89 ? -3.968 2.238 15.556 1.00 90.06 89 PRO A N 1
ATOM 664 C CA . PRO A 1 89 ? -4.271 2.871 16.838 1.00 90.06 89 PRO A CA 1
ATOM 665 C C . PRO A 1 89 ? -3.333 2.375 17.947 1.00 90.06 89 PRO A C 1
ATOM 667 O O . PRO A 1 89 ? -2.878 1.234 17.920 1.00 90.06 89 PRO A O 1
ATOM 670 N N . GLU A 1 90 ? -3.070 3.224 18.938 1.00 91.56 90 GLU A N 1
ATOM 671 C CA . GLU A 1 90 ? -2.229 2.883 20.090 1.00 91.56 90 GLU A CA 1
ATOM 672 C C . GLU A 1 90 ? -2.764 1.647 20.831 1.00 91.56 90 GLU A C 1
ATOM 674 O O . GLU A 1 90 ? -3.952 1.575 21.132 1.00 91.56 90 GLU A O 1
ATOM 679 N N . GLY A 1 91 ? -1.894 0.666 21.095 1.00 91.06 91 GLY A N 1
ATOM 680 C CA . GLY A 1 91 ? -2.261 -0.635 21.669 1.00 91.06 91 GLY A CA 1
ATOM 681 C C . GLY A 1 91 ? -2.732 -1.680 20.648 1.00 91.06 91 GLY A C 1
ATOM 682 O O . GLY A 1 91 ? -2.905 -2.840 21.009 1.00 91.06 91 GLY A O 1
ATOM 683 N N . GLY A 1 92 ? -2.919 -1.297 19.382 1.00 94.50 92 GLY A N 1
ATOM 684 C CA . GLY A 1 92 ? -3.172 -2.226 18.284 1.00 94.50 92 GLY A CA 1
ATOM 685 C C . GLY A 1 92 ? -1.880 -2.742 17.647 1.00 94.50 92 GLY A C 1
ATOM 686 O O . GLY A 1 92 ? -0.803 -2.174 17.836 1.00 94.50 92 GLY A O 1
ATOM 687 N N . LYS A 1 93 ? -1.982 -3.809 16.853 1.00 96.38 93 LYS A N 1
ATOM 688 C CA . LYS A 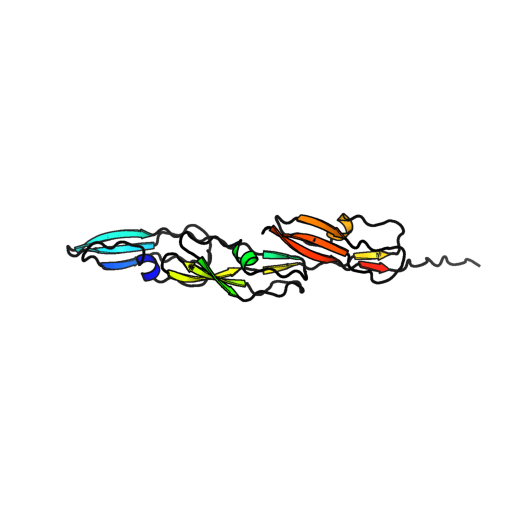1 93 ? -0.842 -4.407 16.135 1.00 96.38 93 LYS A CA 1
ATOM 689 C C . LYS A 1 93 ? -1.273 -5.057 14.823 1.00 96.38 93 LYS A C 1
ATOM 691 O O . LYS A 1 93 ? -2.397 -5.538 14.703 1.00 96.38 93 LYS A O 1
ATOM 696 N N . VAL A 1 94 ? -0.365 -5.107 13.851 1.00 97.12 94 VAL A N 1
ATOM 697 C CA . VAL A 1 94 ? -0.534 -5.961 12.665 1.00 97.12 94 VAL A CA 1
ATOM 698 C C . VAL A 1 94 ? -0.244 -7.399 13.065 1.00 97.12 94 VAL A C 1
ATOM 700 O O . VAL A 1 94 ? 0.752 -7.668 13.736 1.00 97.12 94 VAL A O 1
ATOM 703 N N . THR A 1 95 ? -1.108 -8.317 12.653 1.00 96.94 95 THR A N 1
ATOM 704 C CA . THR A 1 95 ? -0.956 -9.750 12.934 1.00 96.94 95 THR A CA 1
ATOM 705 C C . THR A 1 95 ? -0.689 -10.571 11.681 1.00 96.94 95 THR A C 1
ATOM 707 O O . THR A 1 95 ? -0.104 -11.644 11.789 1.00 96.94 95 THR A O 1
ATOM 710 N N . ASN A 1 96 ? -1.086 -10.084 10.500 1.00 97.44 96 ASN A N 1
ATOM 711 C CA . ASN A 1 96 ? -0.893 -10.801 9.243 1.00 97.44 96 ASN A CA 1
ATOM 712 C C . ASN A 1 96 ? -0.947 -9.859 8.028 1.00 97.44 96 ASN A C 1
ATOM 714 O O . ASN A 1 96 ? -1.638 -8.836 8.064 1.00 97.44 96 ASN A O 1
ATOM 718 N N . VAL A 1 97 ? -0.259 -10.229 6.947 1.00 97.69 97 VAL A N 1
ATOM 719 C CA . VAL A 1 97 ? -0.296 -9.545 5.646 1.00 97.69 97 VAL A CA 1
ATOM 720 C C . VAL A 1 97 ? -0.400 -10.599 4.550 1.00 97.69 97 VAL A C 1
ATOM 722 O O . VAL A 1 97 ? 0.458 -11.470 4.438 1.00 97.69 97 VAL A O 1
ATOM 725 N N . GLU A 1 98 ? -1.437 -10.502 3.728 1.00 96.94 98 GLU A N 1
ATOM 726 C CA . GLU A 1 98 ? -1.753 -11.480 2.687 1.00 96.94 98 GLU A CA 1
ATOM 727 C C . GLU A 1 98 ? -1.986 -10.810 1.332 1.00 96.94 98 GLU A C 1
ATOM 729 O O . GLU A 1 98 ? -2.176 -9.597 1.239 1.00 96.94 98 GLU A O 1
ATOM 734 N N . ASN A 1 99 ? -2.038 -11.630 0.277 1.00 95.88 99 ASN A N 1
ATOM 735 C CA . ASN A 1 99 ? -2.300 -11.196 -1.096 1.00 95.88 99 ASN A CA 1
ATOM 736 C C . ASN A 1 99 ? -1.226 -10.245 -1.659 1.00 95.88 99 ASN A C 1
ATOM 738 O O . ASN A 1 99 ? -1.543 -9.254 -2.312 1.00 95.88 99 ASN A O 1
ATOM 742 N N . ILE A 1 100 ? 0.051 -10.543 -1.392 1.00 95.62 100 ILE A N 1
ATOM 743 C CA . ILE A 1 100 ? 1.185 -9.786 -1.939 1.00 95.62 100 ILE A CA 1
ATOM 744 C C . ILE A 1 100 ? 1.207 -9.957 -3.470 1.00 95.62 100 ILE A C 1
ATOM 746 O O . ILE A 1 100 ? 1.330 -11.090 -3.944 1.00 95.62 100 ILE A O 1
ATOM 750 N N . PRO A 1 101 ? 1.072 -8.872 -4.253 1.00 96.00 101 PRO A N 1
ATOM 751 C CA . PRO A 1 101 ? 0.962 -8.962 -5.701 1.00 96.00 101 PRO A CA 1
ATOM 752 C C . PRO A 1 101 ? 2.325 -9.101 -6.385 1.00 96.00 101 PRO A C 1
ATOM 754 O O . PRO A 1 101 ? 3.340 -8.599 -5.908 1.00 96.00 101 PRO A O 1
ATOM 757 N N . ASP A 1 102 ? 2.314 -9.692 -7.579 1.00 96.00 102 ASP A N 1
ATOM 758 C CA . ASP A 1 102 ? 3.419 -9.587 -8.529 1.00 96.00 102 ASP A CA 1
ATOM 759 C C . ASP A 1 102 ? 3.499 -8.165 -9.119 1.00 96.00 102 ASP A C 1
ATOM 761 O O . ASP A 1 102 ? 2.502 -7.625 -9.622 1.00 96.00 102 ASP A O 1
ATOM 765 N N . LEU A 1 103 ? 4.694 -7.574 -9.073 1.00 97.19 103 LEU A N 1
ATOM 766 C CA . LEU A 1 103 ? 4.991 -6.206 -9.510 1.00 97.19 103 LEU A CA 1
ATOM 767 C C . LEU A 1 103 ? 5.651 -6.134 -10.896 1.00 97.19 103 LEU A C 1
ATOM 769 O O . LEU A 1 103 ? 5.918 -5.039 -11.392 1.00 97.19 103 LEU A O 1
ATOM 773 N N . THR A 1 104 ? 5.876 -7.275 -11.549 1.00 96.31 104 THR A N 1
ATOM 774 C CA . THR A 1 104 ? 6.509 -7.336 -12.878 1.00 96.31 104 THR A CA 1
ATOM 775 C C . THR A 1 104 ? 5.547 -7.002 -14.021 1.00 96.31 104 THR A C 1
ATOM 777 O O . THR A 1 104 ? 5.969 -6.685 -15.130 1.00 96.31 104 THR A O 1
ATOM 780 N N . THR A 1 105 ? 4.241 -7.016 -13.748 1.00 96.25 105 THR A N 1
ATOM 781 C CA . THR A 1 105 ? 3.195 -6.697 -14.729 1.00 96.25 105 THR A CA 1
ATOM 782 C C . THR A 1 105 ? 2.499 -5.382 -14.358 1.00 96.25 105 THR A C 1
ATOM 784 O O . THR A 1 105 ? 2.119 -5.227 -13.195 1.00 96.25 105 THR A O 1
ATOM 787 N N . PRO A 1 106 ? 2.269 -4.443 -15.292 1.00 97.38 106 PRO A N 1
ATOM 788 C CA . PRO A 1 106 ? 1.573 -3.193 -14.994 1.00 97.38 106 PRO A CA 1
ATOM 789 C C . PRO A 1 106 ? 0.071 -3.387 -14.733 1.00 97.38 106 PRO A C 1
ATOM 791 O O . PRO A 1 106 ? -0.519 -4.412 -15.076 1.00 97.38 106 PRO A O 1
ATOM 794 N N . GLY A 1 107 ? -0.555 -2.364 -14.153 1.00 97.38 107 GLY A N 1
ATOM 795 C CA . GLY A 1 107 ? -1.988 -2.278 -13.885 1.00 97.38 107 GLY A CA 1
ATOM 796 C C . GLY A 1 107 ? -2.347 -2.286 -12.399 1.00 97.38 107 GLY A C 1
ATOM 797 O O . GLY A 1 107 ? -1.503 -2.486 -11.520 1.00 97.38 107 GLY A O 1
ATOM 798 N N . LYS A 1 108 ? -3.642 -2.084 -12.132 1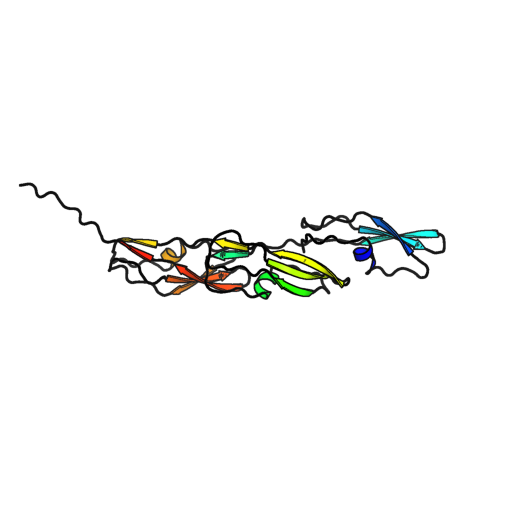.00 97.69 108 LYS A N 1
ATOM 799 C CA . LYS A 1 108 ? -4.217 -2.190 -10.788 1.00 97.69 108 LYS A CA 1
ATOM 800 C C . LYS A 1 108 ? -4.131 -3.632 -10.307 1.00 97.69 108 LYS A C 1
ATOM 802 O O . LYS A 1 108 ? -4.545 -4.551 -11.015 1.00 97.69 108 LYS A O 1
ATOM 807 N N . LYS A 1 109 ? -3.611 -3.825 -9.102 1.00 97.31 109 LYS A N 1
ATOM 808 C CA . LYS A 1 109 ? -3.485 -5.139 -8.472 1.00 97.31 109 LYS A CA 1
ATOM 809 C C . LYS A 1 109 ? -4.630 -5.376 -7.501 1.00 97.31 109 LYS A C 1
ATOM 811 O O . LYS A 1 109 ? -5.313 -4.444 -7.075 1.00 97.31 109 LYS A O 1
ATOM 816 N N . ALA A 1 110 ? -4.829 -6.642 -7.146 1.00 97.12 110 ALA A N 1
ATOM 817 C CA . ALA A 1 110 ? -5.685 -6.967 -6.019 1.00 97.12 110 ALA A CA 1
ATOM 818 C C . ALA A 1 110 ? -5.105 -6.303 -4.749 1.00 97.12 110 ALA A C 1
ATOM 820 O O . ALA A 1 110 ? -3.886 -6.355 -4.562 1.00 97.12 110 ALA A O 1
ATOM 821 N N . PRO A 1 111 ? -5.932 -5.666 -3.901 1.00 96.81 111 PRO A N 1
ATOM 822 C CA . PRO A 1 111 ? -5.442 -5.013 -2.694 1.00 96.81 111 PRO A CA 1
ATOM 823 C C . PRO A 1 111 ? -4.745 -5.997 -1.757 1.00 96.81 111 PRO A C 1
ATOM 825 O O . PRO A 1 111 ? -5.219 -7.120 -1.561 1.00 96.81 111 PRO A O 1
ATOM 828 N N . VAL A 1 112 ? -3.652 -5.560 -1.141 1.00 97.88 112 VAL A N 1
ATOM 829 C CA . VAL A 1 112 ? -2.992 -6.323 -0.078 1.00 97.88 112 VAL A CA 1
ATOM 830 C C . VAL A 1 112 ? -3.868 -6.270 1.164 1.00 97.88 112 VAL A C 1
ATOM 832 O O . VAL A 1 112 ? -4.294 -5.192 1.580 1.00 97.88 112 VAL A O 1
ATOM 835 N N . LYS A 1 113 ? -4.140 -7.430 1.761 1.00 97.31 113 LYS A N 1
ATOM 836 C CA . LYS A 1 113 ? -4.982 -7.534 2.955 1.00 97.31 113 LYS A CA 1
ATOM 837 C C . LYS A 1 113 ? -4.107 -7.510 4.192 1.00 97.31 113 LYS A C 1
ATOM 839 O O . LYS A 1 113 ? -3.325 -8.431 4.419 1.00 97.31 113 LYS A O 1
ATOM 844 N N . VAL A 1 114 ? -4.261 -6.479 5.011 1.00 97.94 114 VAL A N 1
ATOM 845 C CA . VAL A 1 114 ? -3.555 -6.353 6.286 1.00 97.94 114 VAL A CA 1
ATOM 846 C C . VAL A 1 114 ? -4.522 -6.622 7.424 1.00 97.94 114 VAL A C 1
ATOM 848 O O . VAL A 1 114 ? -5.543 -5.952 7.569 1.00 97.94 114 VAL A O 1
ATOM 851 N N . THR A 1 115 ? -4.190 -7.598 8.257 1.00 97.50 115 THR A N 1
ATOM 852 C CA . THR A 1 115 ? -4.965 -7.925 9.452 1.00 97.50 115 THR A CA 1
ATOM 853 C C . THR A 1 115 ? -4.411 -7.146 10.635 1.00 97.50 115 THR A C 1
ATOM 855 O O . THR A 1 115 ? -3.219 -7.228 10.941 1.00 97.50 115 THR A O 1
ATOM 858 N N . VAL A 1 116 ? -5.276 -6.380 11.295 1.00 97.38 116 VAL A N 1
ATOM 859 C CA . VAL A 1 116 ? -4.931 -5.547 12.449 1.00 97.38 116 VAL A CA 1
ATOM 860 C C . VAL A 1 116 ? -5.784 -5.967 13.636 1.00 97.38 116 VAL A C 1
ATOM 862 O O . VAL A 1 116 ? -7.009 -5.975 13.558 1.00 97.38 116 VAL A O 1
ATOM 865 N N . GLU A 1 117 ? -5.136 -6.282 14.750 1.00 96.62 117 GLU A N 1
ATOM 866 C CA . GLU A 1 117 ? -5.787 -6.430 16.047 1.00 96.62 117 GLU A CA 1
ATOM 867 C C . GLU A 1 117 ? -5.870 -5.048 16.705 1.00 96.62 117 GLU A C 1
ATOM 869 O O . GLU A 1 117 ? -4.860 -4.362 16.881 1.00 96.62 117 GLU A O 1
ATOM 874 N N . LEU A 1 118 ? -7.088 -4.609 17.007 1.00 93.88 118 LEU A N 1
ATOM 875 C CA . LEU A 1 118 ? -7.380 -3.357 17.691 1.00 93.88 118 LEU A CA 1
ATOM 876 C C . LEU A 1 118 ? -7.111 -3.483 19.202 1.00 93.88 118 LEU A C 1
ATOM 878 O O . LEU A 1 118 ? -7.102 -4.590 19.737 1.00 93.88 118 LEU A O 1
ATOM 882 N N . PRO A 1 119 ? -6.980 -2.359 19.932 1.00 90.56 119 PRO A N 1
ATOM 883 C CA . PRO A 1 119 ? -6.667 -2.371 21.368 1.00 90.56 119 PRO A CA 1
ATOM 884 C C . PRO A 1 119 ? -7.732 -3.068 22.228 1.00 90.56 119 PRO A C 1
ATOM 886 O O . PRO A 1 119 ? -7.452 -3.533 23.327 1.00 90.56 119 PRO A O 1
ATOM 889 N N . ASN A 1 120 ? -8.967 -3.154 21.726 1.00 89.69 120 ASN A N 1
ATOM 890 C CA . ASN A 1 120 ? -10.077 -3.878 22.348 1.00 89.69 120 ASN A CA 1
ATOM 891 C C . ASN A 1 120 ? -10.098 -5.386 21.997 1.00 89.69 120 ASN A C 1
ATOM 893 O O . ASN A 1 120 ? -11.121 -6.042 22.212 1.00 89.69 120 ASN A O 1
ATOM 897 N N . GLY A 1 121 ? -9.022 -5.909 21.394 1.00 91.56 121 GLY A N 1
ATOM 898 C CA . GLY A 1 121 ? -8.862 -7.300 20.960 1.00 91.56 121 GLY A CA 1
ATOM 899 C C . GLY A 1 121 ? -9.604 -7.665 19.670 1.00 91.56 121 GLY A C 1
ATOM 900 O O . GLY A 1 121 ? -9.525 -8.803 19.211 1.00 91.56 121 GLY A O 1
ATOM 901 N N . LYS A 1 122 ? -10.349 -6.733 19.062 1.00 93.94 122 LYS A N 1
ATOM 902 C CA . LYS A 1 122 ? -11.084 -7.004 17.825 1.00 93.94 122 LYS A CA 1
ATOM 903 C C . LYS A 1 122 ? -10.139 -7.011 16.630 1.00 93.94 122 LYS A C 1
ATOM 905 O O . LYS A 1 122 ? -9.378 -6.073 16.428 1.00 93.94 122 LYS A O 1
ATOM 910 N N . VAL A 1 123 ? -10.253 -8.028 15.788 1.00 96.00 123 VAL A N 1
ATOM 911 C CA . VAL A 1 123 ? -9.500 -8.116 14.536 1.00 96.00 123 VAL A CA 1
ATOM 912 C C . VAL A 1 123 ? -10.287 -7.470 13.394 1.00 96.00 123 VAL A C 1
ATOM 914 O O . VAL A 1 123 ? -11.484 -7.725 13.244 1.00 96.00 123 VAL A O 1
ATOM 917 N N . ILE A 1 124 ? -9.607 -6.645 12.599 1.00 96.38 124 ILE A N 1
ATOM 918 C CA . ILE A 1 124 ? -10.128 -6.008 11.386 1.00 96.38 124 ILE A CA 1
ATOM 919 C C . ILE A 1 124 ? -9.206 -6.271 10.193 1.00 96.38 124 ILE A C 1
ATOM 921 O O . ILE A 1 124 ? -8.000 -6.468 10.357 1.00 96.38 124 ILE A O 1
ATOM 925 N N . THR A 1 125 ? -9.764 -6.217 8.987 1.00 96.62 125 THR A N 1
ATOM 926 C CA . THR A 1 125 ? -9.001 -6.259 7.733 1.00 96.62 125 THR A CA 1
ATOM 927 C C . THR A 1 125 ? -8.950 -4.879 7.094 1.00 96.62 1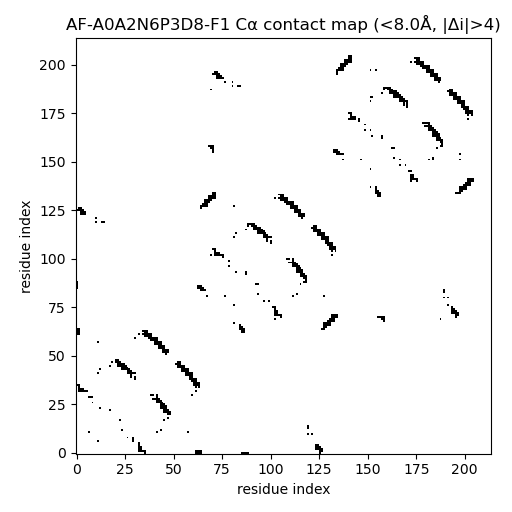25 THR A C 1
ATOM 929 O O . THR A 1 125 ? -9.973 -4.211 6.930 1.00 96.62 125 THR A O 1
ATOM 932 N N . VAL A 1 126 ? -7.748 -4.452 6.735 1.00 97.25 126 VAL A N 1
ATOM 933 C CA . VAL A 1 126 ? -7.455 -3.196 6.052 1.00 97.25 126 VAL A CA 1
ATOM 934 C C . VAL A 1 126 ? -6.933 -3.537 4.664 1.00 97.25 126 VAL A C 1
ATOM 936 O O . VAL A 1 126 ? -5.913 -4.212 4.539 1.00 97.25 126 VAL A O 1
ATOM 939 N N . ASP A 1 127 ? -7.621 -3.064 3.631 1.00 96.62 127 ASP A N 1
ATOM 940 C CA . ASP A 1 127 ? -7.206 -3.273 2.247 1.00 96.62 127 ASP A CA 1
ATOM 941 C C . ASP A 1 127 ? -6.271 -2.138 1.812 1.00 96.62 127 ASP A C 1
ATOM 943 O O . ASP A 1 127 ? -6.625 -0.960 1.896 1.00 96.62 127 ASP A O 1
ATOM 947 N N . VAL A 1 128 ? -5.076 -2.491 1.339 1.00 96.75 128 VAL A N 1
ATOM 948 C CA . VAL A 1 128 ? -4.079 -1.556 0.804 1.00 96.75 128 VAL A CA 1
ATOM 949 C C . VAL A 1 128 ? -4.102 -1.636 -0.722 1.00 96.75 128 VAL A C 1
ATOM 951 O O . VAL A 1 128 ? -3.685 -2.655 -1.283 1.00 96.75 128 VAL A O 1
ATOM 954 N N . PRO A 1 129 ? -4.586 -0.596 -1.423 1.00 96.06 129 PRO A N 1
ATOM 955 C CA . PRO A 1 129 ? -4.573 -0.571 -2.879 1.00 96.06 129 PRO A CA 1
ATOM 956 C C . PRO A 1 129 ? -3.139 -0.543 -3.411 1.00 96.06 129 PRO A C 1
ATOM 958 O O . PRO A 1 129 ? -2.281 0.151 -2.862 1.00 96.06 129 PRO A O 1
ATOM 961 N N . VAL A 1 130 ? -2.894 -1.280 -4.495 1.00 97.50 130 VAL A N 1
ATOM 962 C CA . VAL A 1 130 ? -1.594 -1.319 -5.171 1.00 97.50 130 VAL A CA 1
ATOM 963 C C . VAL A 1 130 ? -1.797 -1.117 -6.669 1.00 97.50 130 VAL A C 1
ATOM 965 O O . VAL A 1 130 ? -2.612 -1.805 -7.293 1.00 97.50 130 VAL A O 1
ATOM 968 N N . ASN A 1 131 ? -1.027 -0.210 -7.259 1.00 97.69 131 ASN A N 1
ATOM 969 C CA . ASN A 1 131 ? -1.018 0.045 -8.693 1.00 97.69 131 ASN A CA 1
ATOM 970 C C . ASN A 1 131 ? 0.409 0.012 -9.238 1.00 97.69 131 ASN A C 1
ATOM 972 O O . ASN A 1 131 ? 1.317 0.636 -8.688 1.00 97.69 131 ASN A O 1
ATOM 976 N N . VAL A 1 132 ? 0.592 -0.713 -10.340 1.00 98.31 132 VAL A N 1
ATOM 977 C CA . VAL A 1 132 ? 1.885 -0.823 -11.013 1.00 98.31 132 VAL A CA 1
ATOM 978 C C . VAL A 1 132 ? 1.857 -0.023 -12.309 1.00 98.31 132 VAL A C 1
ATOM 980 O O . VAL A 1 132 ? 1.021 -0.270 -13.179 1.00 98.31 132 VAL A O 1
ATOM 983 N N . THR A 1 133 ? 2.759 0.939 -12.462 1.00 97.88 133 THR A N 1
ATOM 984 C CA . THR A 1 133 ? 2.827 1.791 -13.654 1.00 97.88 133 THR A CA 1
ATOM 985 C C . THR A 1 133 ? 3.720 1.152 -14.719 1.00 97.88 133 THR A C 1
ATOM 987 O O . THR A 1 133 ? 4.760 0.577 -14.391 1.00 97.88 133 THR A O 1
ATOM 990 N N . PRO A 1 134 ? 3.328 1.197 -16.005 1.00 97.25 134 PRO A N 1
ATOM 991 C CA . PRO A 1 134 ? 4.150 0.649 -17.076 1.00 97.25 134 PRO A CA 1
ATOM 992 C C . PRO A 1 134 ? 5.432 1.465 -17.263 1.00 97.25 134 PRO A C 1
ATOM 994 O O . PRO A 1 134 ? 5.480 2.657 -16.957 1.00 97.25 134 PRO A O 1
ATOM 997 N N . VAL A 1 135 ? 6.444 0.815 -17.833 1.00 96.69 135 VAL A N 1
ATOM 998 C CA . VAL A 1 135 ? 7.692 1.447 -18.272 1.00 96.69 135 VAL A CA 1
ATOM 999 C C . VAL A 1 135 ? 7.662 1.536 -19.788 1.00 96.69 135 VAL A C 1
ATOM 1001 O O . VAL A 1 135 ? 7.385 0.543 -20.465 1.00 96.69 135 VAL A O 1
ATOM 1004 N N . LYS A 1 136 ? 7.915 2.726 -20.328 1.00 95.31 136 LYS A N 1
ATOM 1005 C CA . LYS A 1 136 ? 7.961 2.935 -21.774 1.00 95.31 136 LYS A CA 1
ATOM 1006 C C . LYS A 1 136 ? 9.334 2.546 -22.322 1.00 95.31 136 LYS A C 1
ATOM 1008 O O . LYS A 1 136 ? 10.353 2.977 -21.791 1.00 95.31 136 LYS A O 1
ATOM 1013 N N . GLU A 1 137 ? 9.340 1.767 -23.399 1.00 94.56 137 GLU A N 1
ATOM 1014 C CA . GLU A 1 137 ? 10.550 1.481 -24.169 1.00 94.56 137 GLU A CA 1
ATOM 1015 C C . GLU A 1 137 ? 11.087 2.749 -24.839 1.00 94.56 137 GLU A C 1
ATOM 1017 O O . GLU A 1 137 ? 10.328 3.617 -25.287 1.00 94.56 137 GLU A O 1
ATOM 1022 N N . ILE A 1 138 ? 12.411 2.838 -24.907 1.00 94.44 138 ILE A N 1
ATOM 1023 C CA . ILE A 1 138 ? 13.116 3.882 -25.637 1.00 94.44 138 ILE A CA 1
ATOM 1024 C C . ILE A 1 138 ? 13.511 3.322 -26.991 1.00 94.44 138 ILE A C 1
ATOM 1026 O O . ILE A 1 138 ? 14.283 2.369 -27.082 1.00 94.44 138 ILE A O 1
ATOM 1030 N N . GLU A 1 139 ? 13.010 3.956 -28.041 1.00 93.94 139 GLU A N 1
ATOM 1031 C CA . GLU A 1 139 ? 13.387 3.664 -29.414 1.00 93.94 139 GLU A CA 1
ATOM 1032 C C . GLU A 1 139 ? 14.120 4.873 -29.993 1.00 93.94 139 GLU A C 1
ATOM 1034 O O . GLU A 1 139 ? 13.599 5.990 -29.995 1.00 93.94 139 GLU A O 1
ATOM 1039 N N . THR A 1 140 ? 15.344 4.658 -30.463 1.00 92.88 140 THR A N 1
ATOM 1040 C CA . THR A 1 140 ? 16.179 5.702 -31.069 1.00 92.88 140 THR A CA 1
ATOM 1041 C C . THR A 1 140 ? 16.840 5.162 -32.330 1.00 92.88 140 THR A C 1
ATOM 1043 O O . THR A 1 140 ? 17.221 3.994 -32.347 1.00 92.88 140 THR A O 1
ATOM 1046 N N . PRO A 1 141 ? 17.025 5.958 -33.393 1.00 92.50 141 PRO A N 1
ATOM 1047 C CA . PRO A 1 141 ? 17.933 5.569 -34.462 1.00 92.50 141 PRO A CA 1
ATOM 1048 C C . PRO A 1 141 ? 19.371 5.472 -33.939 1.00 92.50 141 PRO A C 1
ATOM 1050 O O . PRO A 1 141 ? 19.702 6.044 -32.893 1.00 92.50 141 PRO A O 1
ATOM 1053 N N . VAL A 1 142 ? 20.227 4.774 -34.690 1.00 93.06 142 VAL A N 1
ATOM 1054 C CA . VAL A 1 142 ? 21.679 4.796 -34.474 1.00 93.06 142 VAL A CA 1
ATOM 1055 C C . VAL A 1 142 ? 22.152 6.238 -34.357 1.00 93.06 142 VAL A C 1
ATOM 1057 O O . VAL A 1 142 ? 21.857 7.081 -35.207 1.00 93.06 142 VAL A O 1
ATOM 1060 N N . THR A 1 143 ? 22.898 6.512 -33.297 1.00 90.19 143 THR A N 1
ATOM 1061 C CA . THR A 1 143 ? 23.407 7.846 -33.006 1.00 90.19 143 THR A CA 1
ATOM 1062 C C . THR A 1 143 ? 24.761 7.759 -32.317 1.00 90.19 143 THR A C 1
ATOM 1064 O O . THR A 1 143 ? 25.019 6.845 -31.538 1.00 90.19 143 THR A O 1
ATOM 1067 N N . ASN A 1 144 ? 25.625 8.734 -32.601 1.00 89.62 144 ASN A N 1
ATOM 1068 C CA . ASN A 1 144 ? 26.881 8.941 -31.874 1.00 89.62 144 ASN A CA 1
ATOM 1069 C C . ASN A 1 144 ? 26.699 9.885 -30.677 1.00 89.62 144 ASN A C 1
ATOM 1071 O O . ASN A 1 144 ? 27.625 10.074 -29.891 1.00 89.62 144 ASN A O 1
ATOM 1075 N N . THR A 1 145 ? 25.526 10.509 -30.545 1.00 88.50 145 THR A N 1
ATOM 1076 C CA . THR A 1 145 ? 25.200 11.366 -29.408 1.00 88.50 145 THR A CA 1
ATOM 1077 C C . THR A 1 145 ? 24.663 10.494 -28.273 1.00 88.50 145 THR A C 1
ATOM 1079 O O . THR A 1 145 ? 23.587 9.911 -28.428 1.00 88.50 145 THR A O 1
ATOM 1082 N N . PRO A 1 146 ? 25.377 10.382 -27.139 1.00 84.88 146 PRO A N 1
ATOM 1083 C CA . PRO A 1 146 ? 24.897 9.607 -26.006 1.00 84.88 146 PRO A CA 1
ATOM 1084 C C . PRO A 1 146 ? 23.666 10.274 -25.384 1.00 84.88 146 PRO A C 1
ATOM 1086 O O . PRO A 1 146 ? 23.605 11.498 -25.260 1.00 84.88 146 PRO A O 1
ATOM 1089 N N . LEU A 1 147 ? 22.699 9.459 -24.964 1.00 91.25 147 LEU A N 1
ATOM 1090 C CA . LEU A 1 147 ? 21.580 9.924 -24.147 1.00 91.25 147 LEU A CA 1
ATOM 1091 C C . LEU A 1 147 ? 22.045 10.207 -22.715 1.00 91.25 147 LEU A C 1
ATOM 1093 O O . LEU A 1 147 ? 22.953 9.552 -22.193 1.00 91.25 147 LEU A O 1
ATOM 1097 N N . THR A 1 148 ? 21.395 11.164 -22.066 1.00 91.62 148 THR A N 1
ATOM 1098 C CA . THR A 1 148 ? 21.649 11.500 -20.662 1.00 91.62 148 THR A CA 1
ATOM 1099 C C . THR A 1 148 ? 20.910 10.539 -19.723 1.00 91.62 148 THR A C 1
ATOM 1101 O O . THR A 1 148 ? 19.905 9.949 -20.123 1.00 91.62 148 THR A O 1
ATOM 1104 N N . PRO A 1 149 ? 21.329 10.396 -18.449 1.00 91.31 149 PRO A N 1
ATOM 1105 C CA . PRO A 1 149 ? 20.578 9.625 -17.454 1.00 91.31 149 PRO A CA 1
ATOM 1106 C C . PRO A 1 149 ? 19.097 10.016 -17.352 1.00 91.31 149 PRO A C 1
ATOM 1108 O O . PRO A 1 149 ? 18.246 9.158 -17.146 1.00 91.31 149 PRO A O 1
ATOM 1111 N N . GLU A 1 150 ? 18.782 11.299 -17.539 1.00 92.44 150 GLU A N 1
ATOM 1112 C CA . GLU A 1 150 ? 17.413 11.816 -17.503 1.00 92.44 150 GLU A CA 1
ATOM 1113 C C . GLU A 1 150 ? 16.559 11.314 -18.677 1.00 92.44 150 GLU A C 1
ATOM 1115 O O . GLU A 1 150 ? 15.368 11.060 -18.516 1.00 92.44 150 GLU A O 1
ATOM 1120 N N . ASP A 1 151 ? 17.149 11.095 -19.854 1.00 94.38 151 ASP A N 1
ATOM 1121 C CA . ASP A 1 151 ? 16.419 10.544 -21.000 1.00 94.38 151 ASP A CA 1
ATOM 1122 C C . ASP A 1 151 ? 15.886 9.134 -20.715 1.00 94.38 151 ASP A C 1
ATOM 1124 O O . ASP A 1 151 ? 14.792 8.783 -21.161 1.00 94.38 151 ASP A O 1
ATOM 1128 N N . TYR A 1 152 ? 16.610 8.362 -19.901 1.00 93.81 152 TYR A N 1
ATOM 1129 C CA . TYR A 1 152 ? 16.222 7.009 -19.511 1.00 93.81 152 TYR A CA 1
ATOM 1130 C C . TYR A 1 152 ? 15.111 6.960 -18.458 1.00 93.81 152 TYR A C 1
ATOM 1132 O O . TYR A 1 152 ? 14.423 5.948 -18.335 1.00 93.81 152 TYR A O 1
ATOM 1140 N N . THR A 1 153 ? 14.888 8.043 -17.713 1.00 95.25 153 THR A N 1
ATOM 1141 C CA . THR A 1 153 ? 13.868 8.091 -16.654 1.00 95.25 153 THR A CA 1
ATOM 1142 C C . THR A 1 153 ? 12.537 8.660 -17.138 1.00 95.25 153 THR A C 1
ATOM 1144 O O . THR A 1 153 ? 11.507 8.374 -16.531 1.00 95.25 153 THR A O 1
ATOM 1147 N N . LYS A 1 154 ? 12.511 9.384 -18.269 1.00 94.06 154 LYS A N 1
ATOM 1148 C CA . LYS A 1 154 ? 11.289 9.961 -18.876 1.00 94.06 154 LYS A CA 1
ATOM 1149 C C . LYS A 1 154 ? 10.191 8.932 -19.160 1.00 94.06 154 LYS A C 1
ATOM 1151 O O . LYS A 1 154 ? 9.011 9.276 -19.173 1.00 94.06 154 LYS A O 1
ATOM 1156 N N . GLY A 1 155 ? 10.568 7.678 -19.410 1.00 92.44 155 GLY A N 1
ATOM 1157 C CA . GLY A 1 155 ? 9.641 6.568 -19.643 1.00 92.44 155 GLY A CA 1
ATOM 1158 C C . GLY A 1 155 ? 9.058 5.940 -18.373 1.00 92.44 155 GLY A C 1
ATOM 1159 O O . GLY A 1 155 ? 8.254 5.014 -18.486 1.00 92.44 155 GLY A O 1
ATOM 1160 N N . ILE A 1 156 ? 9.456 6.404 -17.185 1.00 96.62 156 ILE A N 1
ATOM 1161 C CA . ILE A 1 156 ? 9.064 5.845 -15.888 1.00 96.62 156 ILE A CA 1
ATOM 1162 C C . ILE A 1 156 ? 8.164 6.846 -15.162 1.00 96.62 156 ILE A C 1
ATOM 1164 O O . ILE A 1 156 ? 8.545 7.993 -14.927 1.00 96.62 156 ILE A O 1
ATOM 1168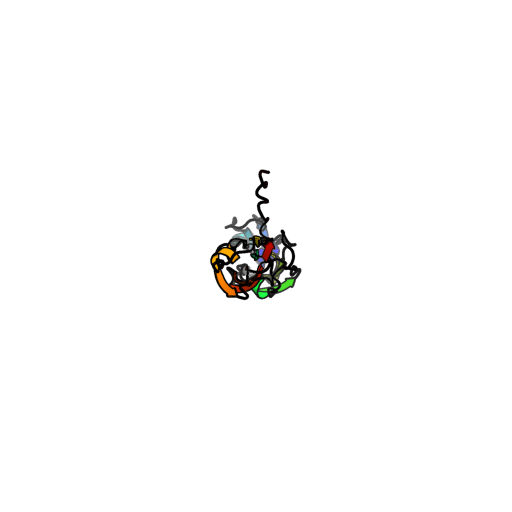 N N . LYS A 1 157 ? 6.981 6.402 -14.725 1.00 96.38 157 LYS A N 1
ATOM 1169 C CA . LYS A 1 157 ? 6.168 7.193 -13.797 1.00 96.38 157 LYS A CA 1
ATOM 1170 C C . LYS A 1 157 ? 6.694 7.018 -12.371 1.00 96.38 157 LYS A C 1
ATOM 1172 O O . LYS A 1 157 ? 6.457 5.986 -11.744 1.00 96.38 157 LYS A O 1
ATOM 1177 N N . ILE A 1 158 ? 7.378 8.044 -11.867 1.00 96.06 158 ILE A N 1
ATOM 1178 C CA . ILE A 1 158 ? 7.831 8.108 -10.475 1.00 96.06 158 ILE A CA 1
ATOM 1179 C C . ILE A 1 158 ? 6.628 8.438 -9.573 1.00 96.06 158 ILE A C 1
ATOM 1181 O O . ILE A 1 158 ? 5.933 9.422 -9.838 1.00 96.06 158 ILE A O 1
ATOM 1185 N N . PRO A 1 159 ? 6.347 7.629 -8.537 1.00 94.12 159 PRO A N 1
ATOM 1186 C CA . PRO A 1 159 ? 5.233 7.875 -7.625 1.00 94.12 159 PRO A CA 1
ATOM 1187 C C . PRO A 1 159 ? 5.449 9.146 -6.795 1.00 94.12 159 PRO A C 1
ATOM 1189 O O . PRO A 1 159 ? 6.581 9.547 -6.524 1.00 94.12 159 PRO A O 1
ATOM 1192 N N . GLU A 1 160 ? 4.360 9.770 -6.347 1.00 93.69 160 GLU A N 1
ATOM 1193 C CA . GLU A 1 160 ? 4.416 11.009 -5.565 1.00 93.69 160 GLU A CA 1
ATOM 1194 C C . GLU A 1 160 ? 5.174 10.823 -4.237 1.00 93.69 160 GLU A C 1
ATOM 1196 O O . GLU A 1 160 ? 4.775 10.033 -3.376 1.00 93.69 160 GLU A O 1
ATOM 1201 N N . GLY A 1 161 ? 6.256 11.589 -4.059 1.00 92.50 161 GLY A N 1
ATOM 1202 C CA . GLY A 1 161 ? 7.180 11.479 -2.925 1.00 92.50 161 GLY A CA 1
ATOM 1203 C C . GLY A 1 161 ? 8.335 10.496 -3.148 1.00 92.50 161 GLY A C 1
ATOM 1204 O O . GLY A 1 161 ? 9.199 10.382 -2.283 1.00 92.50 161 GLY A O 1
ATOM 1205 N N . GLY A 1 162 ? 8.362 9.802 -4.288 1.00 95.81 162 GLY A N 1
ATOM 1206 C CA . GLY A 1 162 ? 9.502 9.012 -4.732 1.00 95.81 162 GLY A CA 1
ATOM 1207 C C . GLY A 1 162 ? 10.512 9.838 -5.530 1.00 95.81 162 GLY A C 1
ATOM 1208 O O . GLY A 1 162 ? 10.241 10.970 -5.937 1.00 95.81 162 GLY A O 1
ATOM 1209 N N . LYS A 1 163 ? 11.691 9.265 -5.769 1.00 96.88 163 LYS A N 1
ATOM 1210 C CA . LYS A 1 163 ? 12.763 9.897 -6.556 1.00 96.88 163 LYS A CA 1
ATOM 1211 C C . LYS A 1 163 ? 13.654 8.858 -7.225 1.00 96.88 163 LYS A C 1
ATOM 1213 O O . LYS A 1 163 ? 13.817 7.750 -6.719 1.00 96.88 163 LYS A O 1
ATOM 1218 N N . VAL A 1 164 ? 14.273 9.237 -8.338 1.00 97.06 164 VAL A N 1
ATOM 1219 C CA . VAL A 1 164 ? 15.355 8.448 -8.940 1.00 97.06 164 VAL A CA 1
ATOM 1220 C C . VAL A 1 164 ? 16.627 8.678 -8.134 1.00 97.06 164 VAL A C 1
ATOM 1222 O O . VAL A 1 164 ? 16.971 9.821 -7.834 1.00 97.06 164 VAL A O 1
ATOM 1225 N N . THR A 1 165 ? 17.320 7.602 -7.779 1.00 96.81 165 THR A N 1
ATOM 1226 C CA . THR A 1 165 ? 18.574 7.668 -7.014 1.00 96.81 165 THR A CA 1
ATOM 1227 C C . THR A 1 165 ? 19.784 7.228 -7.822 1.00 96.81 165 THR A C 1
ATOM 1229 O O . THR A 1 165 ? 20.896 7.629 -7.489 1.00 96.81 165 THR A O 1
ATOM 1232 N N . ASN A 1 166 ? 19.590 6.429 -8.876 1.00 96.81 166 ASN A N 1
ATOM 1233 C CA . ASN A 1 166 ? 20.685 5.933 -9.702 1.00 96.81 166 ASN A CA 1
ATOM 1234 C C . ASN A 1 166 ? 20.212 5.502 -11.099 1.00 96.81 166 ASN A C 1
ATOM 1236 O O . ASN A 1 166 ? 19.071 5.057 -11.254 1.00 96.81 166 ASN A O 1
ATOM 1240 N N . VAL A 1 167 ? 21.102 5.590 -12.089 1.00 96.81 167 VAL A N 1
ATOM 1241 C CA . VAL A 1 167 ? 20.905 5.088 -13.458 1.00 96.81 167 VAL A CA 1
ATOM 1242 C C . VAL A 1 167 ? 22.182 4.374 -13.896 1.00 96.81 167 VAL A C 1
ATOM 1244 O O . VAL A 1 167 ? 23.252 4.977 -13.936 1.00 96.81 167 VAL A O 1
ATOM 1247 N N . GLU A 1 168 ? 22.069 3.096 -14.239 1.00 95.31 168 GLU A N 1
ATOM 1248 C CA . GLU A 1 168 ? 23.188 2.220 -14.600 1.00 95.31 168 GLU A CA 1
ATOM 1249 C C . GLU A 1 168 ? 22.908 1.459 -15.901 1.00 95.31 168 GLU A C 1
ATOM 1251 O O . GLU A 1 168 ? 21.777 1.416 -16.384 1.00 95.31 168 GLU A O 1
ATOM 1256 N N . ASN A 1 169 ? 23.932 0.791 -16.449 1.00 92.62 169 ASN A N 1
ATOM 1257 C CA . ASN A 1 169 ? 23.825 -0.009 -17.678 1.00 92.62 169 ASN A CA 1
ATOM 1258 C C . ASN A 1 169 ? 23.463 0.812 -18.933 1.00 92.62 169 ASN A C 1
ATOM 1260 O O . ASN A 1 169 ? 22.725 0.345 -19.797 1.00 92.62 169 ASN A O 1
ATOM 1264 N N . ILE A 1 170 ? 24.004 2.028 -19.058 1.00 92.38 170 ILE A N 1
ATOM 1265 C CA . ILE A 1 170 ? 23.808 2.867 -20.250 1.00 92.38 170 ILE A CA 1
ATOM 1266 C C . ILE A 1 170 ? 24.397 2.151 -21.485 1.00 92.38 170 ILE A C 1
ATOM 1268 O O . ILE A 1 170 ? 25.598 1.867 -21.496 1.00 92.38 170 ILE A O 1
ATOM 1272 N N . PRO A 1 171 ? 23.586 1.828 -22.512 1.00 92.31 171 PRO A N 1
ATOM 1273 C CA . PRO A 1 171 ? 24.037 1.061 -23.665 1.00 92.31 171 PRO A CA 1
ATOM 1274 C C . PRO A 1 171 ? 24.751 1.932 -24.703 1.00 92.31 171 PRO A C 1
ATOM 1276 O O . PRO A 1 171 ? 24.511 3.132 -24.817 1.00 92.31 171 PRO A O 1
ATOM 1279 N N . ASP A 1 172 ? 25.573 1.289 -25.531 1.00 92.31 172 ASP A N 1
ATOM 1280 C CA . ASP A 1 172 ? 26.090 1.883 -26.764 1.00 92.31 172 ASP A CA 1
ATOM 1281 C C . ASP A 1 172 ? 24.981 1.958 -27.829 1.00 92.31 172 ASP A C 1
ATOM 1283 O O . ASP A 1 172 ? 24.365 0.942 -28.172 1.00 92.31 172 ASP A O 1
ATOM 1287 N N . LEU A 1 173 ? 24.742 3.160 -28.359 1.00 93.94 173 LEU A N 1
ATOM 1288 C CA . LEU A 1 173 ? 23.701 3.467 -29.345 1.00 93.94 173 LEU A CA 1
ATOM 1289 C C . LEU A 1 173 ? 24.223 3.534 -30.790 1.00 93.94 173 LEU A C 1
ATOM 1291 O O . LEU A 1 173 ? 23.454 3.813 -31.710 1.00 93.94 173 LEU A O 1
ATOM 1295 N N . THR A 1 174 ? 25.509 3.255 -31.013 1.00 93.19 174 THR A N 1
ATOM 1296 C CA . THR A 1 174 ? 26.127 3.295 -32.350 1.00 93.19 174 THR A CA 1
ATOM 1297 C C . THR A 1 174 ? 25.815 2.061 -33.203 1.00 93.19 174 THR A C 1
ATOM 1299 O O . THR A 1 174 ? 25.998 2.069 -34.418 1.00 93.19 174 THR A O 1
ATOM 1302 N N . THR A 1 175 ? 25.301 0.997 -32.584 1.00 92.69 175 THR A N 1
ATOM 1303 C CA . THR A 1 175 ? 24.960 -0.265 -33.251 1.00 92.69 175 THR A CA 1
ATOM 1304 C C . THR A 1 175 ? 23.451 -0.532 -33.174 1.00 92.69 175 THR A C 1
ATOM 1306 O O . THR A 1 175 ? 22.886 -0.428 -32.083 1.00 92.69 175 THR A O 1
ATOM 1309 N N . PRO A 1 176 ? 22.772 -0.891 -34.280 1.00 94.75 176 PRO A N 1
ATOM 1310 C CA . PRO A 1 176 ? 21.359 -1.264 -34.245 1.00 94.75 176 PRO A CA 1
ATOM 1311 C C . PRO A 1 176 ? 21.077 -2.508 -33.393 1.00 94.75 176 PRO A C 1
ATOM 1313 O O . PRO A 1 176 ? 21.956 -3.342 -33.166 1.00 94.75 176 PRO A O 1
ATOM 1316 N N . GLY A 1 177 ? 19.817 -2.664 -32.995 1.00 93.62 177 GLY A N 1
ATOM 1317 C CA . GLY A 1 177 ? 19.283 -3.837 -32.310 1.00 93.62 177 GLY A CA 1
ATOM 1318 C C . GLY A 1 177 ? 18.815 -3.563 -30.883 1.00 93.62 177 GLY A C 1
ATOM 1319 O O . GLY A 1 177 ? 19.012 -2.481 -30.320 1.00 93.62 177 GLY A O 1
ATOM 1320 N N . LYS A 1 178 ? 18.201 -4.592 -30.290 1.00 95.50 178 LYS A N 1
ATOM 1321 C CA . LYS A 1 178 ? 17.755 -4.580 -28.897 1.00 95.50 178 LYS A CA 1
ATOM 1322 C C . LYS A 1 178 ? 18.962 -4.538 -27.966 1.00 95.50 178 LYS A C 1
ATOM 1324 O O . LYS A 1 178 ? 19.868 -5.365 -28.078 1.00 95.50 178 LYS A O 1
ATOM 1329 N N . LYS A 1 179 ? 18.966 -3.584 -27.042 1.00 94.88 179 LYS A N 1
ATOM 1330 C CA . LYS A 1 179 ? 20.042 -3.393 -26.071 1.00 94.88 179 LYS A CA 1
ATOM 1331 C C . LYS A 1 179 ? 19.706 -4.050 -24.742 1.00 94.88 179 LYS A C 1
ATOM 1333 O O . LYS A 1 179 ? 18.556 -4.392 -24.461 1.00 94.88 179 LYS A O 1
ATOM 1338 N N . ASN A 1 180 ? 20.738 -4.203 -23.915 1.00 94.88 180 ASN A N 1
ATOM 1339 C CA . ASN A 1 180 ? 20.530 -4.520 -22.511 1.00 94.88 180 ASN A CA 1
ATOM 1340 C C . ASN A 1 180 ? 19.696 -3.399 -21.872 1.00 94.88 180 ASN A C 1
ATOM 1342 O O . ASN A 1 180 ? 19.989 -2.228 -22.125 1.00 94.88 180 ASN A O 1
ATOM 1346 N N . PRO A 1 181 ? 18.673 -3.737 -21.070 1.00 95.69 181 PRO A N 1
ATOM 1347 C CA . PRO A 1 181 ? 17.884 -2.733 -20.381 1.00 95.69 181 PRO A CA 1
ATOM 1348 C C . PRO A 1 181 ? 18.747 -1.870 -19.463 1.00 95.69 181 PRO A C 1
ATOM 1350 O O . PRO A 1 181 ? 19.658 -2.364 -18.786 1.00 95.69 181 PRO A O 1
ATOM 1353 N N . VAL A 1 182 ? 18.416 -0.586 -19.427 1.00 96.88 182 VAL A N 1
ATOM 1354 C CA . VAL A 1 182 ? 19.003 0.377 -18.496 1.00 96.88 182 VAL A CA 1
ATOM 1355 C C . VAL A 1 182 ? 18.353 0.168 -17.140 1.00 96.88 182 VAL A C 1
ATOM 1357 O O . VAL A 1 182 ? 17.130 0.056 -17.048 1.00 96.88 182 VAL A O 1
ATOM 1360 N N . LYS A 1 183 ? 19.161 0.112 -16.084 1.00 96.94 183 LYS A N 1
ATOM 1361 C CA . LYS A 1 183 ? 18.672 -0.098 -14.721 1.00 96.94 183 LYS A CA 1
ATOM 1362 C C . LYS A 1 183 ? 18.503 1.242 -14.036 1.00 96.94 183 LYS A C 1
ATOM 1364 O O . LYS A 1 183 ? 19.481 1.955 -13.823 1.00 96.94 183 LYS A O 1
ATOM 1369 N N . VAL A 1 184 ? 17.274 1.571 -13.664 1.00 97.75 184 VAL A N 1
ATOM 1370 C CA . VAL A 1 184 ? 16.955 2.784 -12.912 1.00 97.75 184 VAL A CA 1
ATOM 1371 C C . VAL A 1 184 ? 16.552 2.401 -11.498 1.00 97.75 184 VAL A C 1
ATOM 1373 O O . VAL A 1 184 ? 15.605 1.643 -11.296 1.00 97.75 184 VAL A O 1
ATOM 1376 N N . THR A 1 185 ? 17.249 2.942 -10.505 1.00 97.50 185 THR A N 1
ATOM 1377 C CA . THR A 1 185 ? 16.874 2.767 -9.100 1.00 97.50 185 THR A CA 1
ATOM 1378 C C . THR A 1 185 ? 15.944 3.896 -8.686 1.00 97.50 185 THR A C 1
ATOM 1380 O O . THR A 1 185 ? 16.293 5.076 -8.782 1.00 97.50 185 THR A O 1
ATOM 1383 N N . VAL A 1 186 ? 14.760 3.527 -8.205 1.00 98.00 186 VAL A N 1
ATOM 1384 C CA . VAL A 1 186 ? 13.738 4.450 -7.706 1.00 98.00 186 VAL A CA 1
ATOM 1385 C C . VAL A 1 186 ? 13.542 4.202 -6.217 1.00 98.00 186 VAL A C 1
ATOM 1387 O O . VAL A 1 186 ? 13.287 3.077 -5.797 1.00 98.00 186 VAL A O 1
ATOM 1390 N N . GLU A 1 187 ? 13.653 5.250 -5.411 1.00 97.62 187 GLU A N 1
ATOM 1391 C CA . GLU A 1 187 ? 13.219 5.242 -4.016 1.00 97.62 187 GLU A CA 1
ATOM 1392 C C . GLU A 1 187 ? 11.724 5.570 -3.973 1.00 97.62 187 GLU A C 1
ATOM 1394 O O . GLU A 1 187 ? 11.293 6.616 -4.461 1.00 97.62 187 GLU A O 1
ATOM 1399 N N . LEU A 1 188 ? 10.928 4.649 -3.433 1.00 96.31 188 LEU A N 1
ATOM 1400 C CA . LEU A 1 188 ? 9.491 4.790 -3.242 1.00 96.31 188 LEU A CA 1
ATOM 1401 C C . LEU A 1 188 ? 9.185 5.681 -2.024 1.00 96.31 188 LEU A C 1
ATOM 1403 O O . LEU A 1 188 ? 10.018 5.815 -1.126 1.00 96.31 188 LEU A O 1
ATOM 1407 N N . PRO A 1 189 ? 7.959 6.223 -1.906 1.00 92.25 189 PRO A N 1
ATOM 1408 C CA . PRO A 1 189 ? 7.588 7.127 -0.811 1.00 92.25 189 PRO A CA 1
ATOM 1409 C C . PRO A 1 189 ? 7.656 6.493 0.589 1.00 92.25 189 PRO A C 1
ATOM 1411 O O . PRO A 1 189 ? 7.677 7.198 1.592 1.00 92.25 189 PRO A O 1
ATOM 1414 N N . ASN A 1 190 ? 7.663 5.159 0.671 1.00 91.31 190 ASN A N 1
ATOM 1415 C CA . ASN A 1 190 ? 7.835 4.400 1.913 1.00 91.31 190 ASN A CA 1
ATOM 1416 C C . ASN A 1 190 ? 9.321 4.127 2.258 1.00 91.31 190 ASN A C 1
ATOM 1418 O O . ASN A 1 190 ? 9.607 3.329 3.159 1.00 91.31 190 ASN A O 1
ATOM 1422 N N . GLY A 1 191 ? 10.252 4.749 1.522 1.00 92.56 191 GLY A N 1
ATOM 1423 C CA . GLY A 1 191 ? 11.705 4.631 1.668 1.00 92.56 191 GLY A CA 1
ATOM 1424 C C . GLY A 1 191 ? 12.314 3.373 1.042 1.00 92.56 191 GLY A C 1
ATOM 1425 O O . GLY A 1 191 ? 13.529 3.190 1.097 1.00 92.56 191 GLY A O 1
ATOM 1426 N N . LYS A 1 192 ? 11.504 2.479 0.462 1.00 95.44 192 LYS A N 1
ATOM 1427 C CA . LYS A 1 192 ? 12.001 1.268 -0.197 1.00 95.44 192 LYS A CA 1
ATOM 1428 C C . LYS A 1 192 ? 12.572 1.613 -1.567 1.00 95.44 192 LYS A C 1
ATOM 1430 O O . LYS A 1 192 ? 11.925 2.298 -2.349 1.00 95.44 192 LYS A O 1
ATOM 1435 N N . THR A 1 193 ? 13.746 1.088 -1.897 1.00 97.00 193 THR A N 1
ATOM 1436 C CA . THR A 1 193 ? 14.300 1.184 -3.250 1.00 97.00 193 THR A CA 1
ATOM 1437 C C . THR A 1 193 ? 13.879 -0.006 -4.107 1.00 97.00 193 THR A C 1
ATOM 1439 O O . THR A 1 193 ? 13.853 -1.149 -3.641 1.00 97.00 193 THR A O 1
ATOM 1442 N N . VAL A 1 194 ? 13.550 0.273 -5.365 1.00 97.62 194 VAL A N 1
ATOM 1443 C CA . VAL A 1 194 ? 13.205 -0.714 -6.392 1.00 97.62 194 VAL A CA 1
ATOM 1444 C C . VAL A 1 194 ? 14.033 -0.473 -7.649 1.00 97.62 194 VAL A C 1
ATOM 1446 O O . VAL A 1 194 ? 14.407 0.664 -7.944 1.00 97.62 194 VAL A O 1
ATOM 1449 N N . THR A 1 195 ? 14.323 -1.538 -8.394 1.00 97.19 195 THR A N 1
ATOM 1450 C CA . THR A 1 195 ? 15.032 -1.454 -9.677 1.00 97.19 195 THR A CA 1
ATOM 1451 C C . THR A 1 195 ? 14.054 -1.622 -10.829 1.00 97.19 195 THR A C 1
ATOM 1453 O O . THR A 1 195 ? 13.318 -2.608 -10.900 1.00 97.19 195 THR A O 1
ATOM 1456 N N . VAL A 1 196 ? 14.060 -0.654 -11.732 1.00 97.62 196 VAL A N 1
ATOM 1457 C CA . VAL A 1 196 ? 13.227 -0.601 -12.928 1.00 97.62 196 VAL A CA 1
ATOM 1458 C C . VAL A 1 196 ? 14.114 -0.854 -14.137 1.00 97.62 196 VAL A C 1
ATOM 1460 O O . VAL A 1 196 ? 15.097 -0.144 -14.339 1.00 97.62 196 VAL A O 1
ATOM 1463 N N . ASP A 1 197 ? 13.759 -1.850 -14.940 1.00 96.75 197 ASP A N 1
ATOM 1464 C CA . ASP A 1 197 ? 14.452 -2.139 -16.192 1.00 96.75 197 ASP A CA 1
ATOM 1465 C C . ASP A 1 197 ? 13.773 -1.368 -17.330 1.00 96.75 197 ASP A C 1
ATOM 1467 O O . ASP A 1 197 ? 12.599 -1.592 -17.629 1.00 96.75 197 ASP A O 1
ATOM 1471 N N . VAL A 1 198 ? 14.507 -0.458 -17.969 1.00 96.69 198 VAL A N 1
ATOM 1472 C CA . VAL A 1 198 ? 14.035 0.337 -19.109 1.00 96.69 198 VAL A CA 1
ATOM 1473 C C . VAL A 1 198 ? 14.517 -0.317 -20.402 1.00 96.69 198 VAL A C 1
ATOM 1475 O O . VAL A 1 198 ? 15.726 -0.333 -20.658 1.00 96.69 198 VAL A O 1
ATOM 1478 N N . PRO A 1 199 ? 13.616 -0.872 -21.231 1.00 96.00 199 PRO A N 1
ATOM 1479 C CA . PRO A 1 199 ? 13.995 -1.445 -22.514 1.00 96.00 199 PRO A CA 1
ATOM 1480 C C . PRO A 1 199 ? 14.497 -0.357 -23.464 1.00 96.00 199 PRO A C 1
ATOM 1482 O O . PRO A 1 199 ? 13.921 0.730 -23.537 1.00 96.00 199 PRO A O 1
ATOM 1485 N N . VAL A 1 200 ? 15.556 -0.670 -24.210 1.00 96.06 200 VAL A N 1
ATOM 1486 C CA . VAL A 1 200 ? 16.126 0.223 -25.221 1.00 96.06 200 VAL A CA 1
ATOM 1487 C C . VAL A 1 200 ? 16.303 -0.552 -26.522 1.00 96.06 200 VAL A C 1
ATOM 1489 O O . VAL A 1 200 ? 16.918 -1.624 -26.538 1.00 96.06 200 VAL A O 1
ATOM 1492 N N . ASN A 1 201 ? 15.803 0.005 -27.619 1.00 96.00 201 ASN A N 1
ATOM 1493 C CA . ASN A 1 201 ? 15.971 -0.526 -28.964 1.00 96.00 201 ASN A CA 1
ATOM 1494 C C . ASN A 1 201 ? 16.560 0.540 -29.890 1.00 96.00 201 ASN A C 1
ATOM 1496 O O . ASN A 1 201 ? 16.095 1.681 -29.927 1.00 96.00 201 ASN A O 1
ATOM 1500 N N . VAL A 1 202 ? 17.588 0.155 -30.645 1.00 95.31 202 VAL A N 1
ATOM 1501 C CA . VAL A 1 202 ? 18.243 1.041 -31.609 1.00 95.31 202 VAL A CA 1
ATOM 1502 C C . VAL A 1 202 ? 17.848 0.645 -33.025 1.00 95.31 202 VAL A C 1
ATOM 1504 O O . VAL A 1 202 ? 18.115 -0.477 -33.457 1.00 95.31 202 VAL A O 1
ATOM 1507 N N . THR A 1 203 ? 17.232 1.555 -33.773 1.00 94.12 203 THR A N 1
ATOM 1508 C CA . THR A 1 203 ? 16.837 1.316 -35.164 1.00 94.12 203 THR A CA 1
ATOM 1509 C C . THR A 1 203 ? 17.954 1.703 -36.139 1.00 94.12 203 THR A C 1
ATOM 1511 O O . THR A 1 203 ? 18.690 2.661 -35.895 1.00 94.12 203 THR A O 1
ATOM 1514 N N . PRO A 1 204 ? 18.132 0.974 -37.256 1.00 91.06 204 PRO A N 1
ATOM 1515 C CA . PRO A 1 204 ? 19.044 1.400 -38.312 1.00 91.06 204 PRO A CA 1
ATOM 1516 C C . PRO A 1 204 ? 18.659 2.780 -38.857 1.00 91.06 204 PRO A C 1
ATOM 1518 O O . PRO A 1 204 ? 17.473 3.096 -38.976 1.00 91.06 204 PRO A O 1
ATOM 1521 N N . VAL A 1 205 ? 19.648 3.583 -39.253 1.00 82.75 205 VAL A N 1
ATOM 1522 C CA . VAL A 1 205 ? 19.371 4.792 -40.038 1.00 82.75 205 VAL A CA 1
ATOM 1523 C C . VAL A 1 205 ? 18.865 4.342 -41.407 1.00 82.75 205 VAL A C 1
ATOM 1525 O O . VAL A 1 205 ? 19.525 3.549 -42.076 1.00 82.75 205 VAL A O 1
ATOM 1528 N N . LYS A 1 206 ? 17.694 4.823 -41.837 1.00 71.12 206 LYS A N 1
ATOM 1529 C CA . LYS A 1 206 ? 17.299 4.682 -43.243 1.00 71.12 206 LYS A CA 1
ATOM 1530 C C . LYS A 1 206 ? 18.257 5.523 -44.081 1.00 71.12 206 LYS A C 1
ATOM 1532 O O . LYS A 1 206 ? 18.264 6.744 -43.937 1.00 71.12 206 LYS A O 1
ATOM 1537 N N . GLU A 1 207 ? 19.037 4.889 -44.952 1.00 62.28 207 GLU A N 1
ATOM 1538 C CA . GLU A 1 207 ? 19.710 5.619 -46.022 1.00 62.28 207 GLU A CA 1
ATOM 1539 C C . GLU A 1 207 ? 18.639 6.301 -46.879 1.00 62.28 207 GLU A C 1
ATOM 1541 O O . GLU A 1 207 ? 17.675 5.676 -47.327 1.00 62.28 207 GLU A O 1
ATOM 1546 N N . ILE A 1 208 ? 18.773 7.613 -47.058 1.00 58.75 208 ILE A N 1
ATOM 1547 C CA . ILE A 1 208 ? 17.997 8.335 -48.058 1.00 58.75 208 ILE A CA 1
ATOM 1548 C C . ILE A 1 208 ? 18.649 7.970 -49.390 1.00 58.75 208 ILE A C 1
ATOM 1550 O O . ILE A 1 208 ? 19.713 8.499 -49.714 1.00 58.75 208 ILE A O 1
ATOM 1554 N N . GLU A 1 209 ? 18.041 7.052 -50.144 1.00 56.62 209 GLU A N 1
ATOM 1555 C CA . GLU A 1 209 ? 18.402 6.848 -51.546 1.00 56.62 209 GLU A CA 1
ATOM 1556 C C . GLU A 1 209 ? 18.172 8.176 -52.272 1.00 56.62 209 GLU A C 1
ATOM 1558 O O . GLU A 1 209 ? 17.041 8.590 -52.533 1.00 56.62 209 GLU A O 1
ATOM 1563 N N . THR A 1 210 ? 19.253 8.899 -52.546 1.00 56.22 210 THR A N 1
ATOM 1564 C CA . THR A 1 210 ? 19.184 10.041 -53.449 1.00 56.22 210 THR A CA 1
ATOM 1565 C C . THR A 1 210 ? 18.968 9.475 -54.852 1.00 56.22 210 THR A C 1
ATOM 1567 O O . THR A 1 210 ? 19.767 8.645 -55.293 1.00 56.22 210 THR A O 1
ATOM 1570 N N . PRO A 1 211 ? 17.887 9.850 -55.564 1.00 57.84 211 PRO A N 1
ATOM 1571 C CA . PRO A 1 211 ? 17.695 9.384 -56.925 1.00 57.84 211 PRO A CA 1
ATOM 1572 C C . PRO A 1 211 ? 18.865 9.890 -57.768 1.00 57.84 211 PRO A C 1
ATOM 1574 O O . PRO A 1 211 ? 19.090 11.094 -57.887 1.00 57.84 211 PRO A O 1
ATOM 1577 N N . VAL A 1 212 ? 19.630 8.956 -58.330 1.00 60.12 212 VAL A N 1
ATOM 1578 C CA . VAL A 1 212 ? 20.691 9.271 -59.284 1.00 60.12 212 VAL A CA 1
ATOM 1579 C C . VAL A 1 212 ? 20.014 9.756 -60.564 1.00 60.12 212 VAL A C 1
ATOM 1581 O O . VAL A 1 212 ? 19.421 8.963 -61.298 1.00 60.12 212 VAL A O 1
ATOM 1584 N N . THR A 1 213 ? 20.066 11.059 -60.828 1.00 63.41 213 THR A N 1
ATOM 1585 C CA . THR A 1 213 ? 19.632 11.618 -62.111 1.00 63.41 213 THR A CA 1
ATOM 1586 C C . THR A 1 213 ? 20.640 11.194 -63.181 1.00 63.41 213 THR A C 1
ATOM 1588 O O . THR A 1 213 ? 21.819 11.533 -63.081 1.00 63.41 213 THR A O 1
ATOM 1591 N N . LYS A 1 214 ? 20.186 10.396 -64.154 1.00 58.19 214 LYS A N 1
ATOM 1592 C CA . LYS A 1 214 ? 20.952 10.006 -65.350 1.00 58.19 214 LYS A CA 1
ATOM 1593 C C . LYS A 1 214 ? 21.034 11.136 -66.366 1.00 58.19 214 LYS A C 1
ATOM 1595 O O . LYS A 1 214 ? 20.042 11.891 -66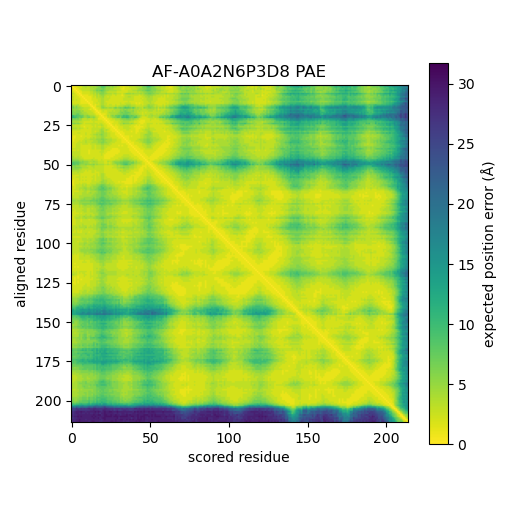.470 1.00 58.19 214 LYS A O 1
#

Sequence (214 aa):
PVTSTPLTPEDYTRGIKIPEGGKVTNVENIPDLTTPGQKNPVKVTVTLTNGKTITVDVPVNVTPVKEIETPVTNTPLTPEDYTKGIKIPEGGKVTNVENIPDLTTPGKKAPVKVTVELPNGKVITVDVPVNVTPVKEIETPVTNTPLTPEDYTKGIKIPEGGKVTNVENIPDLTTPGKKNPVKVTVELPNGKTVTVDVPVNVTPVKEIETPVTK

Solvent-accessible surface area (backbone atoms only — not comparable to full-atom values): 12456 Å² total; per-residue (Å²): 72,29,24,85,56,84,82,55,71,63,67,73,47,73,83,55,87,72,58,90,78,37,43,80,77,47,71,46,58,83,68,78,41,68,54,58,44,80,49,68,47,30,38,36,33,31,38,36,79,87,72,52,76,47,79,46,74,45,82,44,70,26,33,61,63,56,69,46,5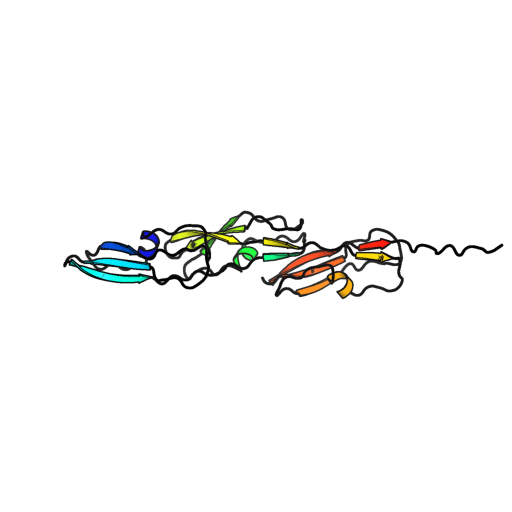9,41,47,30,21,84,55,82,82,55,69,64,68,67,48,74,47,51,58,73,59,87,78,32,45,79,78,48,70,43,61,84,71,80,43,70,53,58,46,80,48,71,47,29,39,34,34,34,34,38,63,77,71,52,75,39,45,29,69,34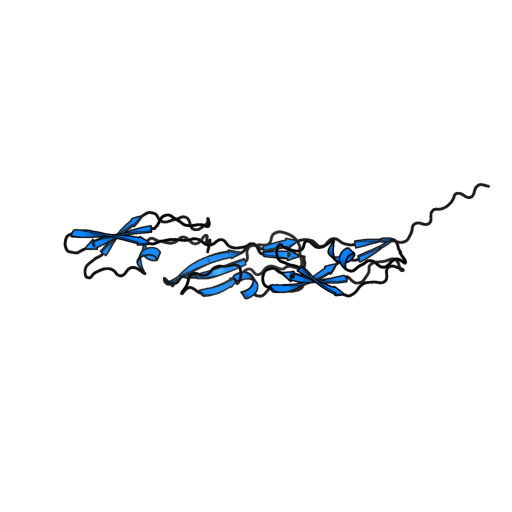,47,35,36,23,35,61,66,48,69,46,78,44,58,46,36,91,73,80,81,55,73,66,66,68,46,72,37,48,62,74,39,88,76,33,45,78,77,48,74,43,60,83,68,82,43,71,51,61,44,79,48,68,48,29,40,34,32,32,34,38,66,86,70,50,73,37,47,28,69,32,47,35,35,23,39,70,71,78,79,79,82,72,83,82,84,126

Nearest PDB structures (foldseek):
  6e57-assembly3_C  TM=1.958E-01  e=1.079E-04  Bacteroides ovatus ATCC 8483
  8pxc-assembly1_A  TM=2.519E-01  e=1.064E-03  Streptococcus oralis
  6e9b-assembly3_C  TM=1.811E-01  e=1.275E-04  Bacteroides ovatus ATCC 8483
  7lhk-assembly2_B  TM=4.621E-01  e=1.686E+00  Tetrahymena thermophila SB210
  4z7a-assembly1_A  TM=1.748E-01  e=1.710E-01  Mycobacterium tuberculosis H37Ra

Secondary structure (DSSP, 8-state):
---SSPPPHHHHHTTS-PPTT-EEEEEE-PPPSSS-EEPPPEEEEEE-TTS-EEEEEE--EEPPB--EEEES-S-PPPHHHHHTTB-PPTT-EEEEEE-PPPSSS-EEPPPEEEEEE-TTS-EEEEEE-EEEE-BPPEEEE--SSPPPHHHHHTTB-PPTT-EEEEEE-PPP-SS-EEPPPEEEEEE-TTS-EEEEEE-EEEEPPPP-------

Foldseek 3Di:
DQFPDADDQVLQCLPPDAPPQKDWDDWDQRDHRNDFAWGFFIWTWIAHPVRDIDIDTHTDGHDDFDAFEEAQFPDFDDQVLQCLRPDADPQKDWDDWDDRDHRNDFAKGFWIWIWMQHNSRDITIDTHTYGYHYFDAAEEAQDPDFDDQVVQCVRPDADVQKDWDDWDDRDHRNDFAKGFFIWIWMQTNSRDIGIDTHTYGYHYDPPPPDPDDD

Mean predicted aligned error: 6.1 Å